Protein AF-A0A6L2Q8K3-F1 (afdb_monomer)

Nearest PDB structures (foldseek):
  8q87-assembly1_AZ  TM=9.892E-01  e=8.969E-22  Gallus gallus
  7oyc-assembly1_A2  TM=9.853E-01  e=8.526E-21  Xenopus laevis
  6zuo-assembly1_A  TM=9.747E-01  e=9.734E-21  Homo sapiens
  6zj3-assembly1_SB  TM=9.850E-01  e=1.851E-17  Euglena gracilis
  8c3a-assembly2_CN  TM=9.920E-01  e=3.361E-17  Candida albicans

Organism: Coptotermes formosanus (NCBI:txid36987)

Solvent-accessible 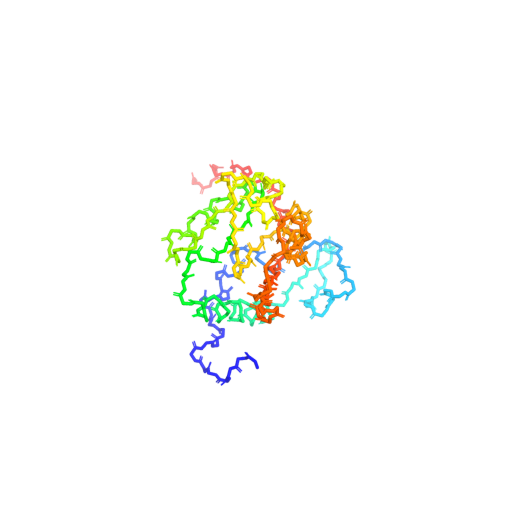surface area (backbone atoms only — not comparable to full-atom values): 11448 Å² total; per-residue (Å²): 133,70,91,77,52,72,89,77,52,90,49,70,74,56,51,52,51,41,56,76,66,48,68,40,52,36,41,72,71,79,54,82,87,50,51,84,50,51,67,50,71,46,95,90,50,34,32,30,42,38,65,69,61,52,51,54,48,52,53,54,51,52,52,59,58,68,72,45,92,58,38,63,34,29,34,34,38,22,56,49,78,84,43,26,62,55,36,52,52,50,16,72,75,61,51,30,40,57,44,66,36,84,80,65,87,48,31,68,73,35,81,86,45,94,68,46,49,79,63,55,32,45,39,43,52,40,70,83,82,43,36,64,64,54,56,50,62,70,46,72,80,80,82,74,78,86,80,94,71,98,80,78,85,93,78,86,82,77,60,53,67,51,79,47,83,61,55,58,77,77,71,69,80,87,67,88,82,86,76,90,88,89,129

pLDDT: mean 72.43, std 23.25, range [24.95, 94.62]

Foldseek 3Di:
DPPPDPVLDDDPVNVVVCVVVVVQWFDLDDDPVCVVQFDDADPVRITGGDPRVLSVLVVVVVVVCVVDPQQQLEEEEDQDPVCQVVQVVVCVVRVYHYDYHDDDACLDAPPVDPSNHPHLEYHYQDCVRPVRVVVSLPDDNPPPDDDDDPDDDPDDSPHPYSPNDHRPPPPDDPDDPPDDDDD

Mean predicted aligned error: 12.02 Å

Structure (mmCIF, N/CA/C/O backbone):
data_AF-A0A6L2Q8K3-F1
#
_entry.id   AF-A0A6L2Q8K3-F1
#
loop_
_atom_site.group_PDB
_atom_site.id
_atom_site.type_symbol
_atom_site.label_atom_id
_atom_site.label_alt_id
_atom_site.label_comp_id
_atom_site.label_asym_id
_atom_site.label_entity_id
_atom_site.label_seq_id
_atom_site.pdbx_PDB_ins_code
_atom_site.Cartn_x
_atom_site.Cartn_y
_atom_site.Cartn_z
_atom_site.occupancy
_atom_site.B_iso_or_equiv
_atom_site.auth_seq_id
_atom_site.auth_comp_id
_atom_site.auth_asym_id
_atom_site.auth_atom_id
_atom_site.pdbx_PDB_model_num
ATOM 1 N N . MET A 1 1 ? 12.930 -17.296 -0.807 1.00 51.06 1 MET A N 1
ATOM 2 C CA . MET A 1 1 ? 11.806 -16.596 -0.134 1.00 51.06 1 MET A CA 1
ATOM 3 C C . MET A 1 1 ? 10.499 -16.569 -0.942 1.00 51.06 1 MET A C 1
ATOM 5 O O . MET A 1 1 ? 9.465 -16.239 -0.377 1.00 51.06 1 MET A O 1
ATOM 9 N N . SER A 1 2 ? 10.426 -17.098 -2.163 1.00 49.03 2 SER A N 1
ATOM 10 C CA . SER A 1 2 ? 9.355 -18.053 -2.492 1.00 49.03 2 SER A CA 1
ATOM 11 C C . SER A 1 2 ? 9.861 -19.429 -2.046 1.00 49.03 2 SER A C 1
ATOM 13 O O . SER A 1 2 ? 11.066 -19.663 -2.116 1.00 49.03 2 SER A O 1
ATOM 15 N N . GLY A 1 3 ? 9.024 -20.323 -1.525 1.00 58.25 3 GLY A N 1
ATOM 16 C CA . GLY A 1 3 ? 9.455 -21.678 -1.146 1.00 58.25 3 GLY A CA 1
ATOM 17 C C . GLY A 1 3 ? 9.809 -22.566 -2.349 1.00 58.25 3 GLY A C 1
ATOM 18 O O . GLY A 1 3 ? 9.523 -23.750 -2.304 1.00 58.25 3 GLY A O 1
ATOM 19 N N . GLY A 1 4 ? 10.301 -21.992 -3.457 1.00 65.81 4 GLY A N 1
ATOM 20 C CA . GLY A 1 4 ? 10.548 -22.692 -4.721 1.00 65.81 4 GLY A CA 1
ATOM 21 C C . GLY A 1 4 ? 9.292 -23.251 -5.394 1.00 65.81 4 GLY A C 1
ATOM 22 O O . GLY A 1 4 ? 9.409 -24.001 -6.353 1.00 65.81 4 GLY A O 1
ATOM 23 N N . LEU A 1 5 ? 8.099 -22.913 -4.894 1.00 78.56 5 LEU A N 1
ATOM 24 C CA . LEU A 1 5 ? 6.840 -23.433 -5.415 1.00 78.56 5 LEU A CA 1
ATOM 25 C C . LEU A 1 5 ? 6.560 -22.839 -6.795 1.00 78.56 5 LEU A C 1
ATOM 27 O O . LEU A 1 5 ? 6.292 -21.642 -6.913 1.00 78.56 5 LEU A O 1
ATOM 31 N N . ASP A 1 6 ? 6.577 -23.704 -7.805 1.00 79.00 6 ASP A N 1
ATOM 32 C CA . ASP A 1 6 ? 6.361 -23.355 -9.211 1.00 79.00 6 ASP A CA 1
ATOM 33 C C . ASP A 1 6 ? 4.984 -22.714 -9.456 1.00 79.00 6 ASP A C 1
ATOM 35 O O . ASP A 1 6 ? 4.827 -21.816 -10.274 1.00 79.00 6 ASP A O 1
ATOM 39 N N . VAL A 1 7 ? 3.990 -23.071 -8.637 1.00 85.00 7 VAL A N 1
ATOM 40 C CA . VAL A 1 7 ? 2.624 -22.523 -8.704 1.00 85.00 7 VAL A CA 1
ATOM 41 C C . VAL A 1 7 ? 2.572 -21.011 -8.436 1.00 85.00 7 VAL A C 1
ATOM 43 O O . VAL A 1 7 ? 1.701 -20.328 -8.969 1.00 85.00 7 VAL A O 1
ATOM 46 N N . LEU A 1 8 ? 3.492 -20.485 -7.619 1.00 84.62 8 LEU A N 1
ATOM 47 C CA . LEU A 1 8 ? 3.575 -19.059 -7.268 1.00 84.62 8 LEU A CA 1
ATOM 48 C C . LEU A 1 8 ? 4.627 -18.313 -8.105 1.00 84.62 8 LEU A C 1
ATOM 50 O O . LEU A 1 8 ? 4.966 -17.164 -7.798 1.00 84.62 8 LEU A O 1
ATOM 54 N N . SER A 1 9 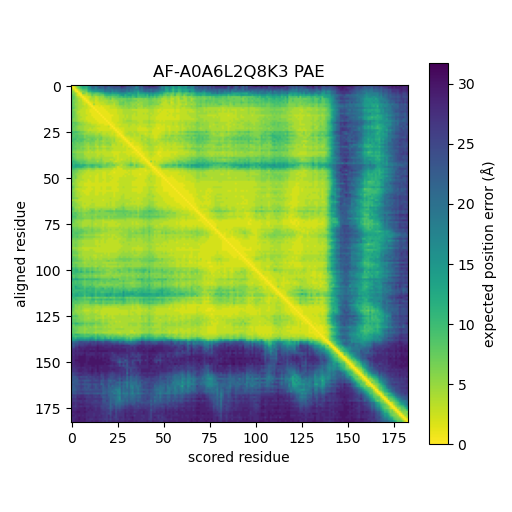? 5.189 -18.973 -9.120 1.00 87.00 9 SER A N 1
ATOM 55 C CA . SER A 1 9 ? 6.107 -18.337 -10.057 1.00 87.00 9 SER A CA 1
ATOM 56 C C . SER A 1 9 ? 5.382 -17.276 -10.890 1.00 87.00 9 SER A C 1
ATOM 58 O O . SER A 1 9 ? 4.156 -17.261 -11.009 1.00 87.00 9 SER A O 1
ATOM 60 N N . LEU A 1 10 ? 6.159 -16.329 -11.407 1.00 86.38 10 LEU A N 1
ATOM 61 C CA . LEU A 1 10 ? 5.644 -15.233 -12.213 1.00 86.38 10 LEU A CA 1
ATOM 62 C C . LEU A 1 10 ? 5.210 -15.770 -13.585 1.00 86.38 10 LEU A C 1
ATOM 64 O O . LEU A 1 10 ? 6.054 -16.260 -14.335 1.00 86.38 10 LEU A O 1
ATOM 68 N N . LYS A 1 11 ? 3.919 -15.656 -13.910 1.00 91.69 11 LYS A N 1
ATOM 69 C CA . LYS A 1 11 ? 3.363 -16.078 -15.203 1.00 91.69 11 LYS A CA 1
ATOM 70 C C . LYS A 1 11 ? 3.340 -14.931 -16.209 1.00 91.69 11 LYS A C 1
ATOM 72 O O . LYS A 1 11 ? 3.330 -13.759 -15.835 1.00 91.69 11 LYS A O 1
ATOM 77 N N . GLU A 1 12 ? 3.273 -15.272 -17.493 1.00 91.06 12 GLU A N 1
ATOM 78 C CA . GLU A 1 12 ? 3.206 -14.294 -18.589 1.00 91.06 12 GLU A CA 1
ATOM 79 C C . GLU A 1 12 ? 1.978 -13.373 -18.468 1.00 91.06 12 GLU A C 1
ATOM 81 O O . GLU A 1 12 ? 2.095 -12.157 -18.630 1.00 91.06 12 GLU A O 1
ATOM 86 N N . ASP A 1 13 ? 0.827 -13.915 -18.063 1.00 92.44 13 ASP A N 1
ATOM 87 C CA . ASP A 1 13 ? -0.402 -13.144 -17.823 1.00 92.44 13 ASP A CA 1
ATOM 88 C C . ASP A 1 13 ? -0.249 -12.085 -16.719 1.00 92.44 13 ASP A C 1
ATOM 90 O O . ASP A 1 13 ? -0.864 -11.020 -16.773 1.00 92.44 13 ASP A O 1
ATOM 94 N N . ASP A 1 14 ? 0.569 -12.352 -15.700 1.00 89.81 14 ASP A N 1
ATOM 95 C CA . ASP A 1 14 ? 0.803 -11.400 -14.612 1.00 89.81 14 ASP A CA 1
ATOM 96 C C . ASP A 1 14 ? 1.769 -10.299 -15.058 1.00 89.81 14 ASP A C 1
ATOM 98 O O . ASP A 1 14 ? 1.587 -9.124 -14.724 1.00 89.81 14 ASP A O 1
ATOM 102 N N . VAL A 1 15 ? 2.770 -10.659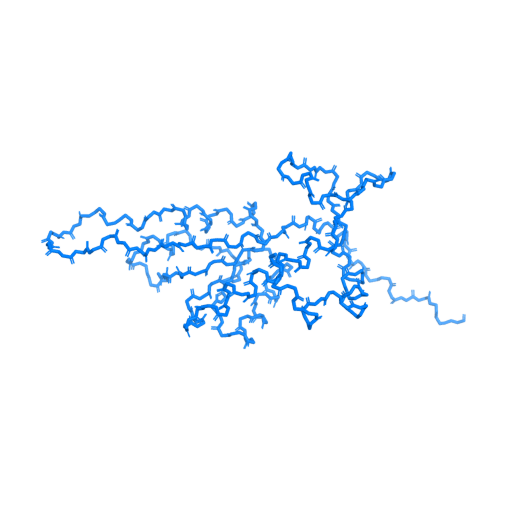 -15.869 1.00 90.69 15 VAL A N 1
ATOM 103 C CA . VAL A 1 15 ? 3.710 -9.704 -16.471 1.00 90.69 15 VAL A CA 1
ATOM 104 C C . VAL A 1 15 ? 2.978 -8.745 -17.399 1.00 90.69 15 VAL A C 1
ATOM 106 O O . VAL A 1 15 ? 3.169 -7.535 -17.287 1.00 90.69 15 VAL A O 1
ATOM 109 N N . THR A 1 16 ? 2.114 -9.255 -18.277 1.00 93.44 16 THR A N 1
ATOM 110 C CA . THR A 1 16 ? 1.337 -8.411 -19.196 1.00 93.44 16 THR A CA 1
ATOM 111 C C . THR A 1 16 ? 0.454 -7.433 -18.424 1.00 93.44 16 THR A C 1
ATOM 113 O O . THR A 1 16 ? 0.517 -6.231 -18.679 1.00 93.44 16 THR A O 1
ATOM 116 N N . LYS A 1 17 ? -0.266 -7.890 -17.392 1.00 90.88 17 LYS A N 1
ATOM 117 C CA . LYS A 1 17 ? -1.064 -7.009 -16.521 1.00 90.88 17 LYS A CA 1
ATOM 118 C C . LYS A 1 17 ? -0.215 -5.940 -15.834 1.00 90.88 17 LYS A C 1
ATOM 120 O O . LYS A 1 17 ? -0.581 -4.768 -15.862 1.00 90.88 17 LYS A O 1
ATOM 125 N N . MET A 1 18 ? 0.940 -6.295 -15.274 1.00 86.38 18 MET A N 1
ATOM 126 C CA . MET A 1 18 ? 1.836 -5.320 -14.636 1.00 86.38 18 MET A CA 1
ATOM 127 C C . MET A 1 18 ? 2.402 -4.291 -15.624 1.00 86.38 18 MET A C 1
ATOM 129 O O . MET A 1 18 ? 2.519 -3.110 -15.289 1.00 86.38 18 MET A O 1
ATOM 133 N N . LEU A 1 19 ? 2.717 -4.711 -16.851 1.00 89.50 19 LEU A N 1
ATOM 134 C CA . LEU A 1 19 ? 3.168 -3.806 -17.906 1.00 89.50 19 LEU A CA 1
ATOM 135 C C . LEU A 1 19 ? 2.049 -2.860 -18.355 1.00 89.50 19 LEU A C 1
ATOM 137 O O . LEU A 1 19 ? 2.295 -1.660 -18.437 1.00 89.50 19 LEU A O 1
ATOM 141 N N . THR A 1 20 ? 0.829 -3.369 -18.568 1.00 92.00 20 THR A N 1
ATOM 142 C CA . THR A 1 20 ? -0.337 -2.543 -18.948 1.00 92.00 20 THR A CA 1
ATOM 143 C C . THR A 1 20 ? -0.725 -1.537 -17.867 1.00 92.00 20 THR A C 1
ATOM 145 O O . THR A 1 20 ? -1.107 -0.416 -18.178 1.00 92.00 20 THR A O 1
ATOM 148 N N . ALA A 1 21 ? -0.564 -1.901 -16.594 1.00 86.12 21 ALA A N 1
ATOM 149 C CA . ALA A 1 21 ? -0.793 -1.013 -15.460 1.00 86.12 21 ALA A CA 1
ATOM 150 C C . ALA A 1 21 ? 0.377 -0.043 -15.194 1.00 86.12 21 ALA A C 1
ATOM 152 O O . ALA A 1 21 ? 0.359 0.667 -14.190 1.00 86.12 21 ALA A O 1
ATOM 153 N N . CYS A 1 22 ? 1.409 -0.025 -16.049 1.00 87.19 22 CYS A N 1
ATOM 154 C CA . CYS A 1 22 ? 2.579 0.851 -15.941 1.00 87.19 22 CYS A CA 1
ATOM 155 C C . CYS A 1 22 ? 3.309 0.790 -14.584 1.00 87.19 22 CYS A C 1
ATOM 157 O O . CYS A 1 22 ? 4.026 1.719 -14.218 1.00 87.19 22 CYS A O 1
ATOM 159 N N . THR A 1 23 ? 3.204 -0.321 -13.844 1.00 81.38 23 THR A N 1
ATOM 160 C CA . THR A 1 23 ? 3.757 -0.430 -12.478 1.00 81.38 23 THR A CA 1
ATOM 161 C C . THR A 1 23 ? 5.283 -0.456 -12.439 1.00 81.38 23 THR A C 1
ATOM 163 O O . THR A 1 23 ? 5.880 -0.243 -11.389 1.00 81.38 23 THR A O 1
ATOM 166 N N . HIS A 1 24 ? 5.930 -0.712 -13.574 1.00 83.06 24 HIS A N 1
ATOM 167 C CA . HIS A 1 24 ? 7.383 -0.751 -13.715 1.00 83.06 24 HIS A CA 1
ATOM 168 C C . HIS A 1 24 ? 8.023 0.640 -13.836 1.00 83.06 24 HIS A C 1
ATOM 170 O O . HIS A 1 24 ? 9.248 0.745 -13.749 1.00 83.06 24 HIS A O 1
ATOM 176 N N . ILE A 1 25 ? 7.226 1.687 -14.067 1.00 86.31 25 ILE A N 1
ATOM 177 C CA . ILE A 1 25 ? 7.706 3.061 -14.221 1.00 86.31 25 ILE A CA 1
ATOM 178 C C . ILE A 1 25 ? 7.812 3.701 -12.832 1.00 86.31 25 ILE A C 1
ATOM 180 O O . ILE A 1 25 ? 6.849 3.718 -12.068 1.00 86.31 25 ILE A O 1
ATOM 184 N N . GLY A 1 26 ? 9.001 4.199 -12.501 1.00 82.19 26 GLY A N 1
ATOM 185 C CA . GLY A 1 26 ? 9.288 4.943 -11.279 1.00 82.19 26 GLY A CA 1
ATOM 186 C C . GLY A 1 26 ? 9.476 6.443 -11.520 1.00 82.19 26 GLY A C 1
ATOM 187 O O . GLY A 1 26 ? 9.412 6.936 -12.650 1.00 82.19 26 GLY A O 1
ATOM 188 N N . SER A 1 27 ? 9.734 7.162 -10.427 1.00 82.12 27 SER A N 1
ATOM 189 C CA . SER A 1 27 ? 10.101 8.582 -10.422 1.00 82.12 27 SER A CA 1
ATOM 190 C C . SER A 1 27 ? 11.516 8.829 -10.951 1.00 82.12 27 SER A C 1
ATOM 192 O O . SER A 1 27 ? 12.283 7.892 -11.169 1.00 82.12 27 SER A O 1
ATOM 194 N N . ASP A 1 28 ? 11.871 10.104 -11.110 1.00 83.06 28 ASP A N 1
ATOM 195 C CA . ASP A 1 28 ? 13.213 10.546 -11.528 1.00 83.06 28 ASP A CA 1
ATOM 196 C C . ASP A 1 28 ? 14.235 10.516 -10.392 1.00 83.06 28 ASP A C 1
ATOM 198 O O . ASP A 1 28 ? 15.439 10.494 -10.635 1.00 83.06 28 ASP A O 1
ATOM 202 N N . ASN A 1 29 ? 13.746 10.517 -9.150 1.00 81.88 29 ASN A N 1
ATOM 203 C CA . ASN A 1 29 ? 14.547 10.450 -7.938 1.00 81.88 29 ASN A CA 1
ATOM 204 C C . ASN A 1 29 ? 14.409 9.066 -7.305 1.00 81.88 29 ASN A C 1
ATOM 206 O O . ASN A 1 29 ? 13.313 8.495 -7.281 1.00 81.88 29 ASN A O 1
ATOM 210 N N . VAL A 1 30 ? 15.518 8.557 -6.772 1.00 78.00 30 VAL A N 1
ATOM 211 C CA . VAL A 1 30 ? 15.584 7.292 -6.042 1.00 78.00 30 VAL A CA 1
ATOM 212 C C . VAL A 1 30 ? 16.335 7.494 -4.729 1.00 78.00 30 VAL A C 1
ATOM 214 O O . VAL A 1 30 ? 17.377 8.145 -4.698 1.00 78.00 30 VAL A O 1
ATOM 217 N N . ASP A 1 31 ? 15.804 6.924 -3.650 1.00 79.88 31 ASP A N 1
ATOM 218 C CA . ASP A 1 31 ? 16.512 6.845 -2.374 1.00 79.88 31 ASP A CA 1
ATOM 219 C C . ASP A 1 31 ? 17.574 5.746 -2.422 1.00 79.88 31 ASP A C 1
ATOM 221 O O . ASP A 1 31 ? 17.335 4.666 -2.964 1.00 79.88 31 ASP A O 1
ATOM 225 N N . TYR A 1 32 ? 18.701 5.956 -1.742 1.00 79.88 32 TYR A N 1
ATOM 226 C CA . TYR A 1 32 ? 19.796 4.979 -1.674 1.00 79.88 32 TYR A CA 1
ATOM 227 C C . TYR A 1 32 ? 19.329 3.573 -1.239 1.00 79.88 32 TYR A C 1
ATOM 229 O O . TYR A 1 32 ? 19.736 2.552 -1.786 1.00 79.88 32 TYR A O 1
ATOM 237 N N . GLN A 1 33 ? 18.385 3.494 -0.293 1.00 78.88 33 GLN A N 1
ATOM 238 C CA . GLN A 1 33 ? 17.825 2.217 0.176 1.00 78.88 33 GLN A CA 1
ATOM 239 C C . GLN A 1 33 ? 16.974 1.491 -0.885 1.00 78.88 33 GLN A C 1
ATOM 241 O O . GLN A 1 33 ? 16.807 0.264 -0.826 1.00 78.88 33 GLN A O 1
ATOM 246 N N . MET A 1 34 ? 16.428 2.244 -1.843 1.00 78.44 34 MET A N 1
ATOM 247 C CA . MET A 1 34 ? 15.578 1.750 -2.924 1.00 78.44 34 MET A CA 1
ATOM 248 C C . MET A 1 34 ? 16.358 1.375 -4.188 1.00 78.44 34 MET A C 1
ATOM 250 O O . MET A 1 34 ? 15.800 0.686 -5.042 1.00 78.44 34 MET A O 1
ATOM 254 N N . GLU A 1 35 ? 17.644 1.725 -4.292 1.00 78.38 35 GLU A N 1
ATOM 255 C CA . GLU A 1 35 ? 18.490 1.423 -5.459 1.00 78.38 35 GLU A CA 1
ATOM 256 C C . GLU A 1 35 ? 18.490 -0.063 -5.826 1.00 78.38 35 GLU A C 1
ATOM 258 O O . GLU A 1 35 ? 18.433 -0.423 -6.998 1.00 78.38 35 GLU A O 1
ATOM 263 N N . GLN A 1 36 ? 18.450 -0.946 -4.826 1.00 83.31 36 GLN A N 1
ATOM 264 C CA . GLN A 1 36 ? 18.410 -2.390 -5.049 1.00 83.31 36 GLN A CA 1
ATOM 265 C C . GLN A 1 36 ? 17.181 -2.854 -5.858 1.00 83.31 36 GLN A C 1
ATOM 267 O O . GLN A 1 36 ? 17.210 -3.928 -6.454 1.00 83.31 36 GLN A O 1
ATOM 272 N N . TYR A 1 37 ? 16.082 -2.096 -5.865 1.00 82.38 37 TYR A N 1
ATOM 273 C CA . TYR A 1 37 ? 14.855 -2.447 -6.589 1.00 82.38 37 TYR A CA 1
ATOM 274 C C . TYR A 1 37 ? 14.826 -1.903 -8.021 1.00 82.38 37 TYR A C 1
ATOM 276 O O . TYR A 1 37 ? 13.991 -2.336 -8.822 1.00 82.38 37 TYR A O 1
ATOM 284 N N . VAL A 1 38 ? 15.750 -1.004 -8.358 1.00 85.69 38 VAL A N 1
ATOM 285 C CA . VAL A 1 38 ? 15.894 -0.431 -9.694 1.00 85.69 38 VAL A CA 1
ATOM 286 C C . VAL A 1 38 ? 16.586 -1.433 -10.618 1.00 85.69 38 VAL A C 1
ATOM 288 O O . VAL A 1 38 ? 17.545 -2.102 -10.245 1.00 85.69 38 VAL A O 1
ATOM 291 N N . TYR A 1 39 ? 16.080 -1.547 -11.843 1.00 86.81 39 TYR A N 1
ATOM 292 C CA . TYR A 1 39 ? 16.687 -2.349 -12.902 1.00 86.81 39 TYR A CA 1
ATOM 293 C C . TYR A 1 39 ? 17.574 -1.500 -13.816 1.00 86.81 39 TYR A C 1
ATOM 295 O O . TYR A 1 39 ? 18.739 -1.821 -14.036 1.00 86.81 39 TYR A O 1
ATOM 303 N N . LYS A 1 40 ? 17.019 -0.416 -14.368 1.00 90.44 40 LYS A N 1
ATOM 304 C CA . LYS A 1 40 ? 17.703 0.455 -15.331 1.00 90.44 40 LYS A CA 1
ATOM 305 C C . LYS A 1 40 ? 17.118 1.864 -15.272 1.00 90.44 40 LYS A C 1
ATOM 307 O O . LYS A 1 40 ? 15.957 2.034 -14.917 1.00 90.44 40 LYS A O 1
ATOM 312 N N . ARG A 1 41 ? 17.900 2.866 -15.669 1.00 89.38 41 ARG A N 1
ATOM 313 C CA . ARG A 1 41 ? 17.424 4.233 -15.909 1.00 89.38 41 ARG A CA 1
ATOM 314 C C . ARG A 1 41 ? 17.150 4.457 -17.401 1.00 89.38 41 ARG A C 1
ATOM 316 O O . ARG A 1 41 ? 17.974 4.068 -18.234 1.00 89.38 41 ARG A O 1
ATOM 323 N N . ARG A 1 42 ? 15.997 5.040 -17.742 1.00 88.69 42 ARG A N 1
ATOM 324 C CA . ARG A 1 42 ? 15.680 5.463 -19.118 1.00 88.69 42 ARG A CA 1
ATOM 325 C C . ARG A 1 42 ? 16.456 6.734 -19.487 1.00 88.69 42 ARG A C 1
ATOM 327 O O . ARG A 1 42 ? 16.805 7.495 -18.586 1.00 88.69 42 ARG A O 1
ATOM 334 N N . PRO A 1 43 ? 16.707 6.986 -20.786 1.00 87.75 43 PRO A N 1
ATOM 335 C CA . PRO A 1 43 ? 17.285 8.258 -21.228 1.00 87.75 43 PRO A CA 1
ATOM 336 C C . PRO A 1 43 ? 16.400 9.460 -20.862 1.00 87.75 43 PRO A C 1
ATOM 338 O O . PRO A 1 43 ? 16.924 10.548 -20.664 1.00 87.75 43 PRO A O 1
ATOM 341 N N . ASP A 1 44 ? 15.093 9.238 -20.692 1.00 83.94 44 ASP A N 1
ATOM 342 C CA . ASP A 1 44 ? 14.101 10.254 -20.313 1.00 83.94 44 ASP A CA 1
ATOM 343 C C . ASP A 1 44 ? 14.250 10.742 -18.859 1.00 83.94 44 ASP A C 1
ATOM 345 O O . ASP A 1 44 ? 13.703 11.774 -18.492 1.00 83.94 44 ASP A O 1
ATOM 349 N N . GLY A 1 45 ? 15.012 10.020 -18.028 1.00 83.62 45 GLY A N 1
ATOM 350 C CA . GLY A 1 45 ? 15.260 10.364 -16.625 1.00 83.62 45 GLY A CA 1
ATOM 351 C C . GLY A 1 45 ? 14.634 9.392 -15.625 1.00 83.62 45 GLY A C 1
ATOM 352 O O . GLY A 1 45 ? 15.262 9.141 -14.593 1.00 83.62 45 GLY A O 1
ATOM 353 N N . ASN A 1 46 ? 13.500 8.772 -15.968 1.00 86.38 46 ASN A N 1
ATOM 354 C CA . ASN A 1 46 ? 12.758 7.862 -15.091 1.00 86.38 46 ASN A CA 1
ATOM 355 C C . ASN A 1 46 ? 13.506 6.553 -14.794 1.00 86.38 46 ASN A C 1
ATOM 357 O O . ASN A 1 46 ? 14.136 5.934 -15.667 1.00 86.38 46 ASN A O 1
ATOM 361 N N . TYR A 1 47 ? 13.348 6.067 -13.563 1.00 86.06 47 TYR A N 1
ATOM 362 C CA . TYR A 1 47 ? 13.822 4.747 -13.158 1.00 86.06 47 TYR A CA 1
ATOM 363 C C . TYR A 1 47 ? 12.832 3.638 -13.540 1.00 86.06 47 TYR A C 1
ATOM 365 O O . TYR A 1 47 ? 11.622 3.780 -13.398 1.00 86.06 47 TYR A O 1
ATOM 373 N N . ILE A 1 48 ? 13.357 2.505 -14.010 1.00 89.00 48 ILE A N 1
ATOM 374 C CA . ILE A 1 48 ? 12.602 1.271 -14.253 1.00 89.00 48 ILE A CA 1
ATOM 375 C C . ILE A 1 48 ? 12.810 0.336 -13.070 1.00 89.00 48 ILE A C 1
ATOM 377 O O . ILE A 1 48 ? 13.947 0.045 -12.694 1.00 89.00 48 ILE A O 1
ATOM 381 N N . ILE A 1 49 ? 11.717 -0.188 -12.528 1.00 87.44 49 ILE A N 1
ATOM 382 C CA . ILE A 1 49 ? 11.716 -1.084 -11.372 1.00 87.44 49 ILE A CA 1
ATOM 383 C C . ILE A 1 49 ? 11.700 -2.541 -11.825 1.00 87.44 49 ILE A C 1
ATOM 385 O O . ILE A 1 49 ? 11.083 -2.905 -12.827 1.00 87.44 49 ILE A O 1
ATOM 389 N N . ASN A 1 50 ? 12.395 -3.397 -11.078 1.00 88.12 50 ASN A N 1
ATOM 390 C CA . ASN A 1 50 ? 12.457 -4.820 -11.376 1.00 88.12 50 ASN A CA 1
ATOM 391 C C . ASN A 1 50 ? 11.146 -5.537 -11.001 1.00 88.12 50 ASN A C 1
ATOM 393 O O . ASN A 1 50 ? 10.860 -5.751 -9.820 1.00 88.12 50 ASN A O 1
ATOM 397 N N . LEU A 1 51 ? 10.410 -5.997 -12.019 1.00 86.38 51 LEU A N 1
ATOM 398 C CA . LEU A 1 51 ? 9.137 -6.715 -11.871 1.00 86.38 51 LEU A CA 1
ATOM 399 C C . LEU A 1 51 ? 9.241 -8.020 -11.071 1.00 86.38 51 LEU A C 1
ATOM 401 O O . LEU A 1 51 ? 8.304 -8.424 -10.385 1.00 86.38 51 LEU A O 1
ATOM 405 N N . ARG A 1 52 ? 10.393 -8.694 -11.114 1.00 87.62 52 ARG A N 1
ATOM 406 C CA . ARG A 1 52 ? 10.587 -9.915 -10.328 1.00 87.62 52 ARG A CA 1
ATOM 407 C C . ARG A 1 52 ? 10.599 -9.603 -8.835 1.00 87.62 52 ARG A C 1
ATOM 409 O O . ARG A 1 52 ? 9.990 -10.319 -8.045 1.00 87.62 52 ARG A O 1
ATOM 416 N N . ARG A 1 53 ? 11.261 -8.508 -8.448 1.00 84.38 53 ARG A N 1
ATOM 417 C CA . ARG A 1 53 ? 11.340 -8.085 -7.044 1.00 84.38 53 ARG A CA 1
ATOM 418 C C . ARG A 1 53 ? 9.992 -7.585 -6.530 1.00 84.38 53 ARG A C 1
ATOM 420 O O . ARG A 1 53 ? 9.658 -7.860 -5.381 1.00 84.38 53 ARG A O 1
ATOM 427 N N . THR A 1 54 ? 9.211 -6.887 -7.356 1.00 82.19 54 THR A N 1
ATOM 428 C CA . THR A 1 54 ? 7.862 -6.447 -6.967 1.00 82.19 54 THR A CA 1
ATOM 429 C C . THR A 1 54 ? 6.940 -7.639 -6.739 1.00 82.19 54 THR A C 1
ATOM 431 O O . THR A 1 54 ? 6.273 -7.692 -5.709 1.00 82.19 54 THR A O 1
ATOM 434 N N . TRP A 1 55 ? 6.970 -8.641 -7.623 1.00 86.31 55 TRP A N 1
ATOM 435 C CA . TRP A 1 55 ? 6.183 -9.866 -7.465 1.00 86.31 55 TRP A CA 1
ATOM 436 C C . TRP A 1 55 ? 6.501 -10.607 -6.161 1.00 86.31 55 TRP A C 1
ATOM 438 O O . TRP A 1 55 ? 5.605 -10.962 -5.396 1.00 86.31 55 TRP A O 1
ATOM 448 N N . GLU A 1 56 ? 7.788 -10.771 -5.847 1.00 85.06 56 GLU A N 1
ATOM 449 C CA . GLU A 1 56 ? 8.223 -11.415 -4.604 1.00 85.06 56 GLU A CA 1
ATOM 450 C C . GLU A 1 56 ? 7.736 -10.665 -3.350 1.00 85.06 56 GLU A C 1
ATOM 452 O O . GLU A 1 56 ? 7.385 -11.295 -2.349 1.00 85.06 56 GLU A O 1
ATOM 457 N N . LYS A 1 57 ? 7.662 -9.328 -3.396 1.00 84.75 57 LYS A N 1
ATOM 458 C CA . LYS A 1 57 ? 7.131 -8.509 -2.295 1.00 84.75 57 LYS A CA 1
ATOM 459 C C . LYS A 1 57 ? 5.617 -8.616 -2.161 1.00 84.75 57 LYS A C 1
ATOM 461 O O . LYS A 1 57 ? 5.133 -8.713 -1.035 1.00 84.75 57 LYS A O 1
ATOM 466 N N . VAL A 1 58 ? 4.889 -8.658 -3.274 1.00 84.94 58 VAL A N 1
ATOM 467 C CA . VAL A 1 58 ? 3.436 -8.887 -3.268 1.00 84.94 58 VAL A CA 1
ATOM 468 C C . VAL A 1 58 ? 3.120 -10.250 -2.647 1.00 84.94 58 VAL A C 1
ATOM 470 O O . VAL A 1 58 ? 2.266 -10.340 -1.770 1.00 84.94 58 VAL A O 1
ATOM 473 N N . LEU A 1 59 ? 3.868 -11.297 -3.007 1.00 86.44 59 LEU A N 1
ATOM 474 C CA . LEU A 1 59 ? 3.711 -12.624 -2.404 1.00 86.44 59 LEU A CA 1
ATOM 475 C C . LEU A 1 59 ? 4.019 -12.637 -0.902 1.00 86.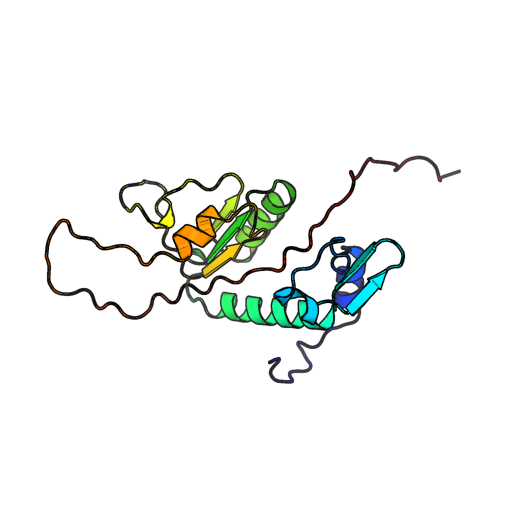44 59 LEU A C 1
ATOM 477 O O . LEU A 1 59 ? 3.307 -13.282 -0.132 1.00 86.44 59 LEU A O 1
ATOM 481 N N . LEU A 1 60 ? 5.072 -11.936 -0.471 1.00 83.25 60 LEU A N 1
ATOM 482 C CA . LEU A 1 60 ? 5.402 -11.800 0.950 1.00 83.25 60 LEU A CA 1
ATOM 483 C C . LEU A 1 60 ? 4.252 -11.135 1.720 1.00 83.25 60 LEU A C 1
ATOM 485 O O . LEU A 1 60 ? 3.859 -11.614 2.781 1.00 83.25 60 LEU A O 1
ATOM 489 N N . ALA A 1 61 ? 3.698 -10.058 1.166 1.00 83.44 61 ALA A N 1
ATOM 490 C CA . ALA A 1 61 ? 2.592 -9.331 1.765 1.00 83.44 61 ALA A CA 1
ATOM 491 C C . ALA A 1 61 ? 1.312 -10.176 1.829 1.00 83.44 61 ALA A C 1
ATOM 493 O O . ALA A 1 61 ? 0.660 -10.216 2.868 1.00 83.44 61 ALA A O 1
ATOM 494 N N . ALA A 1 62 ? 0.989 -10.912 0.762 1.00 87.62 62 ALA A N 1
ATOM 495 C CA . ALA A 1 62 ? -0.156 -11.818 0.738 1.00 87.62 62 ALA A CA 1
ATOM 496 C C . ALA A 1 62 ? -0.059 -12.887 1.839 1.00 87.62 62 ALA A C 1
ATOM 498 O O . ALA A 1 62 ? -1.039 -13.150 2.529 1.00 87.62 62 ALA A O 1
ATOM 499 N N . ARG A 1 63 ? 1.135 -13.451 2.071 1.00 86.00 63 ARG A N 1
ATOM 500 C CA . ARG A 1 63 ? 1.357 -14.399 3.176 1.00 86.00 63 ARG A CA 1
ATOM 501 C C . ARG A 1 63 ? 1.127 -13.768 4.546 1.00 86.00 63 ARG A C 1
ATOM 503 O O . ARG A 1 63 ? 0.556 -14.423 5.407 1.00 86.00 63 ARG A O 1
ATOM 510 N N . ALA A 1 64 ? 1.551 -12.520 4.743 1.00 85.56 64 ALA A N 1
ATOM 511 C CA . ALA A 1 64 ? 1.327 -11.810 6.002 1.00 85.56 64 ALA A CA 1
ATOM 512 C C . ALA A 1 64 ? -0.167 -11.551 6.258 1.00 85.56 64 ALA A C 1
ATOM 514 O O . ALA A 1 64 ? -0.618 -11.692 7.387 1.00 85.56 64 ALA A O 1
ATOM 515 N N . VAL A 1 65 ? -0.937 -11.235 5.211 1.00 85.38 65 VAL A N 1
ATOM 516 C CA . VAL A 1 65 ? -2.394 -11.053 5.316 1.00 85.38 65 VAL A CA 1
ATOM 517 C C . VAL A 1 65 ? -3.094 -12.373 5.645 1.00 85.38 65 VAL A C 1
ATOM 519 O O . VAL A 1 65 ? -3.946 -12.404 6.522 1.00 85.38 65 VAL A O 1
ATOM 522 N N . VAL A 1 66 ? -2.708 -13.472 4.989 1.00 88.88 66 VAL A N 1
ATOM 523 C CA . VAL A 1 66 ? -3.295 -14.806 5.229 1.00 88.88 66 VAL A CA 1
ATOM 524 C C . VAL A 1 66 ? -2.962 -15.353 6.620 1.00 88.88 66 VAL A C 1
ATOM 526 O O . VAL A 1 66 ? -3.724 -16.146 7.159 1.00 88.88 66 VAL A O 1
ATOM 529 N N . ALA A 1 67 ? -1.846 -14.936 7.219 1.00 88.62 67 ALA A N 1
ATOM 530 C CA . ALA A 1 67 ? -1.458 -15.370 8.560 1.00 88.62 67 ALA A CA 1
ATOM 531 C C . ALA A 1 67 ? -2.369 -14.824 9.678 1.00 88.62 67 ALA A C 1
ATOM 533 O O . ALA A 1 67 ? -2.221 -15.230 10.828 1.00 88.62 67 ALA A O 1
ATOM 534 N N . ILE A 1 68 ? -3.279 -13.897 9.370 1.00 85.62 68 ILE A N 1
ATOM 535 C CA . ILE A 1 68 ? -4.163 -13.267 10.349 1.00 85.62 68 ILE A CA 1
ATOM 536 C C . ILE A 1 68 ? -5.502 -13.995 10.360 1.00 85.62 68 ILE A C 1
ATOM 538 O O . ILE A 1 68 ? -6.178 -14.092 9.341 1.00 85.62 68 ILE A O 1
ATOM 542 N N . GLU A 1 69 ? -5.894 -14.470 11.539 1.00 87.94 69 GLU A N 1
ATOM 543 C CA . GLU A 1 69 ? -7.145 -15.208 11.742 1.00 87.94 69 GLU A CA 1
ATOM 544 C C . GLU A 1 69 ? -8.385 -14.325 11.539 1.00 87.94 69 GLU A C 1
ATOM 546 O O . GLU A 1 69 ? -9.367 -14.755 10.936 1.00 87.94 69 GLU A O 1
ATOM 551 N N . HIS A 1 70 ? -8.328 -13.076 12.013 1.00 88.50 70 HIS A N 1
ATOM 552 C CA . HIS A 1 70 ? -9.436 -12.125 11.974 1.00 88.50 70 HIS A CA 1
ATOM 553 C C . HIS A 1 70 ? -9.150 -11.021 10.943 1.00 88.50 70 HIS A C 1
ATOM 555 O O . HIS A 1 70 ? -8.426 -10.067 11.245 1.00 88.50 70 HIS A O 1
ATOM 561 N N . PRO A 1 71 ? -9.718 -11.087 9.723 1.00 86.50 71 PRO A N 1
ATOM 562 C CA . PRO A 1 71 ? -9.400 -10.124 8.668 1.00 86.50 71 PRO A CA 1
ATOM 563 C C . PRO A 1 71 ? -9.842 -8.694 9.008 1.00 86.50 71 PRO A C 1
ATOM 565 O O . PRO A 1 71 ? -9.259 -7.745 8.495 1.00 86.50 71 PRO A O 1
ATOM 568 N N . SER A 1 72 ? -10.799 -8.512 9.924 1.00 86.81 72 SER A N 1
ATOM 569 C CA . SER A 1 72 ? -11.226 -7.195 10.413 1.00 86.81 72 SER A CA 1
ATOM 570 C C . SER A 1 72 ? -10.113 -6.403 11.111 1.00 86.81 72 SER A C 1
ATOM 572 O O . SER A 1 72 ? -10.174 -5.174 11.154 1.00 86.81 72 SER A O 1
ATOM 574 N N . GLU A 1 73 ? -9.092 -7.091 11.629 1.00 85.00 73 GLU A N 1
ATOM 575 C CA . GLU A 1 73 ? -7.923 -6.505 12.302 1.00 85.00 73 GLU A CA 1
ATOM 576 C C . GLU A 1 73 ? -6.826 -6.069 11.310 1.00 85.00 73 GLU A C 1
ATOM 578 O O . GLU A 1 73 ? -5.784 -5.534 11.710 1.00 85.00 73 GLU A O 1
ATOM 583 N N . VAL A 1 74 ? -7.054 -6.288 10.009 1.00 87.69 74 VAL A N 1
ATOM 584 C CA . VAL A 1 74 ? -6.228 -5.775 8.916 1.00 87.69 74 VAL A CA 1
ATOM 585 C C . VAL A 1 74 ? -6.785 -4.439 8.464 1.00 87.69 74 VAL A C 1
ATOM 587 O O . VAL A 1 74 ? -7.895 -4.364 7.939 1.00 87.69 74 VAL A O 1
ATOM 590 N N . PHE A 1 75 ? -5.979 -3.393 8.603 1.00 89.75 75 PHE A N 1
ATOM 591 C CA . PHE A 1 75 ? -6.355 -2.051 8.188 1.00 89.75 75 PHE A CA 1
ATOM 592 C C . PHE A 1 75 ? -5.639 -1.674 6.903 1.00 89.75 75 PHE A C 1
ATOM 594 O O . PHE A 1 75 ? -4.419 -1.807 6.790 1.00 89.75 75 PHE A O 1
ATOM 601 N N . VAL A 1 76 ? -6.405 -1.164 5.941 1.00 90.31 76 VAL A N 1
ATOM 602 C CA . VAL A 1 76 ? -5.872 -0.666 4.671 1.00 90.31 76 VAL A CA 1
ATOM 603 C C . VAL A 1 76 ? -6.169 0.816 4.553 1.00 90.31 76 VAL A C 1
ATOM 605 O O . VAL A 1 76 ? -7.324 1.230 4.644 1.00 90.31 76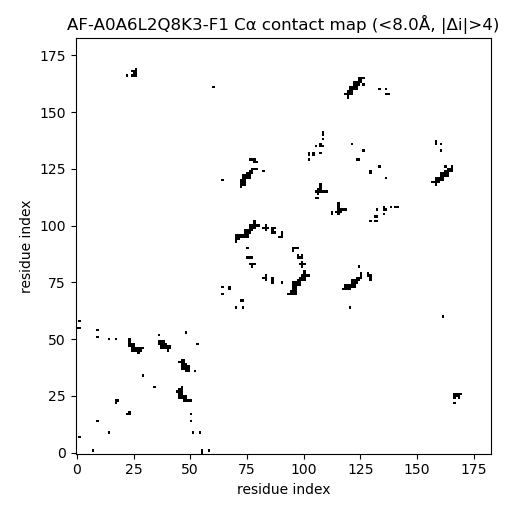 VAL A O 1
ATOM 608 N N . ILE A 1 77 ? -5.123 1.614 4.361 1.00 89.19 77 ILE A N 1
ATOM 609 C CA . ILE A 1 77 ? -5.192 3.071 4.424 1.00 89.19 77 ILE A CA 1
ATOM 610 C C . ILE A 1 77 ? -4.712 3.677 3.118 1.00 89.19 77 ILE A C 1
ATOM 612 O O . ILE A 1 77 ? -3.666 3.299 2.587 1.00 89.19 77 ILE A O 1
ATOM 616 N N . SER A 1 78 ? -5.479 4.651 2.636 1.00 87.19 78 SER A N 1
ATOM 617 C CA . SER A 1 78 ? -5.024 5.569 1.602 1.00 87.19 78 SER A CA 1
ATOM 618 C C . SER A 1 78 ? -5.662 6.938 1.793 1.00 87.19 78 SER A C 1
ATOM 620 O O . SER A 1 78 ? -6.888 7.082 1.722 1.00 87.19 78 SER A O 1
ATOM 622 N N . SER A 1 79 ? -4.833 7.962 1.994 1.00 87.25 79 SER A N 1
ATOM 623 C CA . SER A 1 79 ? -5.289 9.355 1.944 1.00 87.25 79 SER A CA 1
ATOM 624 C C . SER A 1 79 ? -5.496 9.856 0.519 1.00 87.25 79 SER A C 1
ATOM 626 O O . SER A 1 79 ? -6.348 10.718 0.288 1.00 87.25 79 SER A O 1
ATOM 628 N N . ARG A 1 80 ? -4.766 9.306 -0.457 1.00 84.38 80 ARG A N 1
ATOM 629 C CA . ARG A 1 80 ? -4.798 9.782 -1.840 1.00 84.38 80 ARG A CA 1
ATOM 630 C C . ARG A 1 80 ? -6.043 9.318 -2.589 1.00 84.38 80 ARG A C 1
ATOM 632 O O . ARG A 1 80 ? -6.423 8.150 -2.553 1.00 84.38 80 ARG A O 1
ATOM 639 N N . ASN A 1 81 ? -6.635 10.234 -3.353 1.00 86.81 81 ASN A N 1
ATOM 640 C CA . ASN A 1 81 ? -7.895 10.000 -4.067 1.00 86.81 81 ASN A CA 1
ATOM 641 C C . ASN A 1 81 ? -7.821 8.830 -5.063 1.00 86.81 81 ASN A C 1
ATOM 643 O O . ASN A 1 81 ? -8.801 8.104 -5.215 1.00 86.81 81 ASN A O 1
ATOM 647 N N . TYR A 1 82 ? -6.663 8.587 -5.691 1.00 85.25 82 TYR A N 1
ATOM 648 C CA . TYR A 1 82 ? -6.494 7.443 -6.594 1.00 85.25 82 TYR A CA 1
ATOM 649 C C . TYR A 1 82 ? -6.595 6.092 -5.869 1.00 85.25 82 TYR A C 1
ATOM 651 O O . TYR A 1 82 ? -7.058 5.108 -6.442 1.00 85.25 82 TYR A O 1
ATOM 659 N N . GLY A 1 83 ? -6.161 6.035 -4.605 1.00 83.81 83 GLY A N 1
ATOM 660 C CA . GLY A 1 83 ? -6.057 4.800 -3.833 1.00 83.81 83 GLY A CA 1
ATOM 661 C C . GLY A 1 83 ? -7.340 4.470 -3.082 1.00 83.81 83 GLY A C 1
ATOM 662 O O . GLY A 1 83 ? -7.632 3.298 -2.861 1.00 83.81 83 GLY A O 1
ATOM 663 N N . GLN A 1 84 ? -8.162 5.473 -2.761 1.00 88.19 84 GLN A N 1
ATOM 664 C CA . GLN A 1 84 ? -9.399 5.305 -1.987 1.00 88.19 84 GLN A CA 1
ATOM 665 C C . GLN A 1 84 ? -10.332 4.238 -2.577 1.00 88.19 84 GLN A C 1
ATOM 667 O O . GLN A 1 84 ? -10.799 3.351 -1.860 1.00 88.19 84 GLN A O 1
ATOM 672 N N . ARG A 1 85 ? -10.569 4.264 -3.897 1.00 90.56 85 ARG A N 1
ATOM 673 C CA . ARG A 1 85 ? -11.433 3.268 -4.557 1.00 90.56 85 ARG A CA 1
ATOM 674 C C . ARG A 1 85 ? -10.843 1.858 -4.488 1.00 90.56 85 ARG A C 1
ATOM 676 O O . ARG A 1 85 ? -11.587 0.904 -4.264 1.00 90.56 85 ARG A O 1
ATOM 683 N N . ALA A 1 86 ? -9.530 1.728 -4.678 1.00 89.50 86 ALA A N 1
ATOM 684 C CA . ALA A 1 86 ? -8.840 0.443 -4.615 1.00 89.50 86 ALA A CA 1
ATOM 685 C C . ALA A 1 86 ? -8.911 -0.153 -3.203 1.00 89.50 86 ALA A C 1
ATOM 687 O O . ALA A 1 86 ? -9.243 -1.325 -3.054 1.00 89.50 86 ALA A O 1
ATOM 688 N N . VAL A 1 87 ? -8.704 0.672 -2.173 1.00 89.62 87 VAL A N 1
ATOM 689 C CA . VAL A 1 87 ? -8.791 0.275 -0.761 1.00 89.62 87 VAL A CA 1
ATOM 690 C C . VAL A 1 87 ? -10.192 -0.213 -0.394 1.00 89.62 87 VAL A C 1
ATOM 692 O O . VAL A 1 87 ? -10.330 -1.276 0.208 1.00 89.62 87 VAL A O 1
ATOM 695 N N . LEU A 1 88 ? -11.241 0.504 -0.807 1.00 93.00 88 LEU A N 1
ATOM 696 C CA . LEU A 1 88 ? -12.626 0.092 -0.551 1.00 93.00 88 LEU A CA 1
ATOM 697 C C . LEU A 1 88 ? -12.964 -1.251 -1.214 1.00 93.00 88 LEU A C 1
ATOM 699 O O . LEU A 1 88 ? -13.613 -2.101 -0.606 1.00 93.00 88 LEU A O 1
ATOM 703 N N . LYS A 1 89 ? -12.512 -1.465 -2.456 1.00 94.62 89 LYS A N 1
ATOM 704 C CA . LYS A 1 89 ? -12.717 -2.739 -3.160 1.00 94.62 89 LYS A CA 1
ATOM 705 C C . LYS A 1 89 ? -11.902 -3.873 -2.548 1.00 94.62 89 LYS A C 1
ATOM 707 O O . LYS A 1 89 ? -12.431 -4.968 -2.390 1.00 94.62 89 LYS A O 1
ATOM 712 N N . PHE A 1 90 ? -10.658 -3.611 -2.164 1.00 89.62 90 PHE A N 1
ATOM 713 C CA . PHE A 1 90 ? -9.811 -4.589 -1.490 1.00 89.62 90 PHE A CA 1
ATOM 714 C C . PHE A 1 90 ? -10.435 -5.054 -0.170 1.00 89.62 90 PHE A C 1
ATOM 716 O O . PHE A 1 90 ? -10.562 -6.255 0.059 1.00 89.62 90 PHE A O 1
ATOM 723 N N . ALA A 1 91 ? -10.895 -4.113 0.654 1.00 91.69 91 ALA A N 1
ATOM 724 C CA . ALA A 1 91 ? -11.597 -4.397 1.900 1.00 91.69 91 ALA A CA 1
ATOM 725 C C . ALA A 1 91 ? -12.857 -5.248 1.689 1.00 91.69 91 ALA A C 1
ATOM 727 O O . ALA A 1 91 ? -13.061 -6.225 2.401 1.00 91.69 91 ALA A O 1
ATOM 728 N N . ALA A 1 92 ? -13.659 -4.943 0.664 1.00 93.75 92 ALA A N 1
ATOM 729 C CA . ALA A 1 92 ? -14.865 -5.712 0.359 1.00 93.75 92 ALA A CA 1
ATOM 730 C C . ALA A 1 92 ? -14.580 -7.183 -0.001 1.00 93.75 92 ALA A C 1
ATOM 732 O O . ALA A 1 92 ? -15.385 -8.052 0.317 1.00 93.75 92 ALA A O 1
ATOM 733 N N . HIS A 1 93 ? -13.450 -7.471 -0.657 1.00 93.25 93 HIS A N 1
ATOM 734 C CA . HIS A 1 93 ? -13.082 -8.838 -1.047 1.00 93.25 93 HIS A CA 1
ATOM 735 C C . HIS A 1 93 ? -12.337 -9.613 0.044 1.00 93.25 93 HIS A C 1
ATOM 737 O O . HIS A 1 93 ? -12.430 -10.836 0.084 1.00 93.25 93 HIS A O 1
ATOM 743 N N . THR A 1 94 ? -11.588 -8.923 0.904 1.00 89.88 94 THR A N 1
ATOM 744 C CA . THR A 1 94 ? -10.752 -9.555 1.940 1.00 89.88 94 THR A CA 1
ATOM 745 C C . THR A 1 94 ? -11.393 -9.562 3.325 1.00 89.88 94 THR A C 1
ATOM 747 O O . THR A 1 94 ? -10.964 -10.329 4.179 1.00 89.88 94 THR A O 1
ATOM 750 N N . GLY A 1 95 ? -12.405 -8.724 3.568 1.00 90.75 95 GLY A N 1
ATOM 751 C CA . GLY A 1 95 ? -12.959 -8.487 4.904 1.00 90.75 95 GLY A CA 1
ATOM 752 C C . GLY A 1 95 ? -12.114 -7.539 5.764 1.00 90.75 95 GLY A C 1
ATOM 753 O O . GLY A 1 95 ? -12.403 -7.381 6.948 1.00 90.75 95 GLY A O 1
ATOM 754 N N . ALA A 1 96 ? -11.084 -6.914 5.183 1.00 90.88 96 ALA A N 1
ATOM 755 C CA . ALA A 1 96 ? -10.262 -5.907 5.848 1.00 90.88 96 ALA A CA 1
ATOM 756 C C . ALA A 1 96 ? -11.047 -4.619 6.131 1.00 90.88 96 ALA A C 1
ATOM 758 O O . ALA A 1 96 ? -12.029 -4.305 5.455 1.00 90.88 96 ALA A O 1
ATOM 759 N N . THR A 1 97 ? -10.592 -3.832 7.102 1.00 91.06 97 THR A N 1
ATOM 760 C CA . THR A 1 97 ? -11.201 -2.549 7.461 1.00 91.06 97 THR A CA 1
ATOM 761 C C . THR A 1 97 ? -10.541 -1.400 6.682 1.00 91.06 97 THR A C 1
ATOM 763 O O . THR A 1 97 ? -9.364 -1.084 6.882 1.00 91.06 97 THR A O 1
ATOM 766 N N . PRO A 1 98 ? -11.268 -0.734 5.763 1.00 92.31 98 PRO A N 1
ATOM 767 C CA . PRO A 1 98 ? -10.701 0.346 4.972 1.00 92.31 98 PRO A CA 1
ATOM 768 C C . PRO A 1 98 ? -10.724 1.671 5.745 1.00 92.31 98 PRO A C 1
ATOM 770 O O . PRO A 1 98 ? -11.676 1.982 6.467 1.00 92.31 98 PRO A O 1
ATOM 773 N N . ILE A 1 99 ? -9.697 2.490 5.530 1.00 89.81 99 ILE A N 1
ATOM 774 C CA . ILE A 1 99 ? -9.669 3.912 5.881 1.00 89.81 99 ILE A CA 1
ATOM 775 C C . ILE A 1 99 ? -9.362 4.681 4.596 1.00 89.81 99 ILE A C 1
ATOM 777 O O . ILE A 1 99 ? -8.219 4.749 4.142 1.00 89.81 99 ILE A O 1
ATOM 781 N N . ALA A 1 100 ? -10.413 5.226 3.989 1.00 89.56 100 ALA A N 1
ATOM 782 C CA . ALA A 1 100 ? -10.316 6.049 2.792 1.00 89.56 100 ALA A CA 1
ATOM 783 C C . ALA A 1 100 ? -10.359 7.533 3.178 1.00 89.56 100 ALA A C 1
ATOM 785 O O . ALA A 1 100 ? -11.275 7.970 3.874 1.00 89.56 100 ALA A O 1
ATOM 786 N N . GLY A 1 101 ? -9.384 8.307 2.705 1.00 88.94 101 GLY A N 1
ATOM 787 C CA . GLY A 1 101 ? -9.313 9.747 2.938 1.00 88.94 101 GLY A CA 1
ATOM 788 C C . GLY A 1 101 ? -8.462 10.121 4.149 1.00 88.94 101 GLY A C 1
ATOM 789 O O . GLY A 1 101 ? -7.502 9.436 4.499 1.00 88.94 101 GLY A O 1
ATOM 790 N N . ARG A 1 102 ? -8.765 11.268 4.762 1.00 88.12 102 ARG A N 1
ATOM 791 C CA . ARG A 1 102 ? -7.923 11.836 5.819 1.00 88.12 102 ARG A CA 1
ATOM 792 C C . ARG A 1 102 ? -7.934 10.946 7.061 1.00 88.12 102 ARG A C 1
ATOM 794 O O . ARG A 1 102 ? -8.971 10.774 7.696 1.00 88.12 102 ARG A O 1
ATOM 801 N N . PHE A 1 103 ? -6.755 10.475 7.455 1.00 87.12 103 PHE A N 1
ATOM 802 C CA . PHE A 1 103 ? -6.574 9.781 8.722 1.00 87.12 103 PHE A CA 1
ATOM 803 C C . PHE A 1 103 ? -6.825 10.738 9.900 1.00 87.12 103 PHE A C 1
ATOM 805 O O . PHE A 1 103 ? -6.291 11.852 9.946 1.00 87.12 103 PHE A O 1
ATOM 812 N N . THR A 1 104 ? -7.667 10.324 10.845 1.00 87.44 104 THR A N 1
ATOM 813 C CA . THR A 1 104 ? -7.923 11.069 12.081 1.00 87.44 104 THR A CA 1
ATOM 814 C C . THR A 1 104 ? -6.803 10.781 13.078 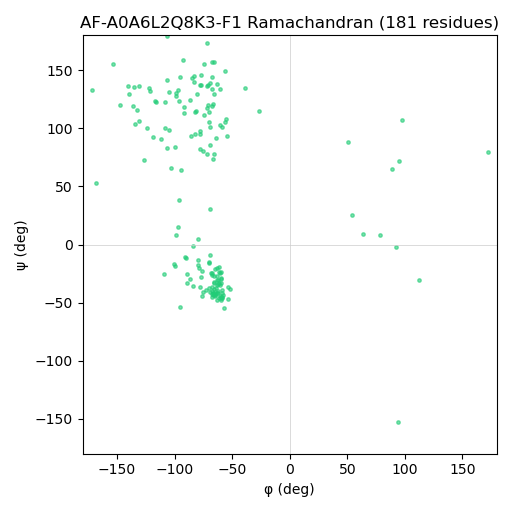1.00 87.44 104 THR A C 1
ATOM 816 O O . THR A 1 104 ? -6.678 9.634 13.507 1.00 87.44 104 THR A O 1
ATOM 819 N N . PRO A 1 105 ? -5.986 11.780 13.454 1.00 86.94 105 PRO A N 1
ATOM 820 C CA . PRO A 1 105 ? -4.902 11.554 14.398 1.00 86.94 105 PRO A CA 1
ATOM 821 C C . PRO A 1 105 ? -5.459 11.135 15.762 1.00 86.94 105 PRO A C 1
ATOM 823 O O . PRO A 1 105 ? -6.449 11.697 16.240 1.00 86.94 105 PRO A O 1
ATOM 826 N N . GLY A 1 106 ? -4.810 10.156 16.381 1.00 85.31 106 GLY A N 1
ATOM 827 C CA . GLY A 1 106 ? -5.229 9.547 17.638 1.00 85.31 106 GLY A CA 1
ATOM 828 C C . GLY A 1 106 ? -6.111 8.312 17.474 1.00 85.31 106 GLY A C 1
ATOM 829 O O . GLY A 1 106 ? -6.424 7.690 18.484 1.00 85.31 106 GLY A O 1
ATOM 830 N N . ALA A 1 107 ? -6.464 7.910 16.248 1.00 86.00 107 ALA A N 1
ATOM 831 C CA . ALA A 1 107 ? -7.306 6.735 16.026 1.00 86.00 107 ALA A CA 1
ATOM 832 C C . ALA A 1 107 ? -6.662 5.426 16.514 1.00 86.00 107 ALA A C 1
ATOM 834 O O . ALA A 1 107 ? -7.392 4.507 16.876 1.00 86.00 107 ALA A O 1
ATOM 835 N N . PHE A 1 108 ? -5.328 5.338 16.551 1.00 86.00 108 PHE A N 1
ATOM 836 C CA . PHE A 1 108 ? -4.631 4.154 17.074 1.00 86.00 108 PHE A CA 1
ATOM 837 C C . PHE A 1 108 ? -4.114 4.324 18.503 1.00 86.00 108 PHE A C 1
ATOM 839 O O . PHE A 1 108 ? -3.799 3.338 19.156 1.00 86.00 108 PHE A O 1
ATOM 846 N N . THR A 1 109 ? -4.015 5.555 19.012 1.00 85.12 109 THR A N 1
ATOM 847 C CA . THR A 1 109 ? -3.409 5.817 20.330 1.00 85.12 109 THR A CA 1
ATOM 848 C C . THR A 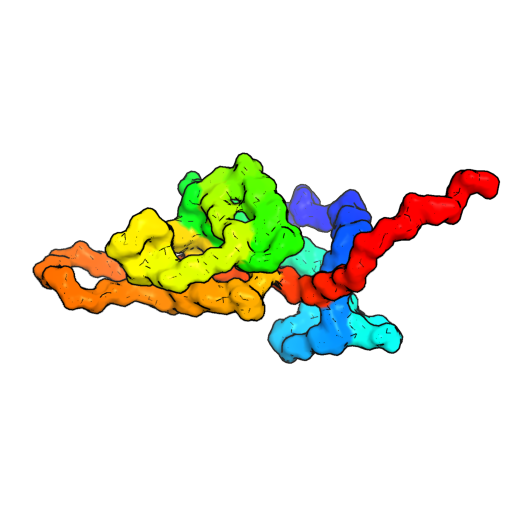1 109 ? -4.412 6.241 21.399 1.00 85.12 109 THR A C 1
ATOM 850 O O . THR A 1 109 ? -4.133 6.087 22.582 1.00 85.12 109 THR A O 1
ATOM 853 N N . ASN A 1 110 ? -5.554 6.824 21.024 1.00 86.44 110 ASN A N 1
ATOM 854 C CA . ASN A 1 110 ? -6.517 7.391 21.966 1.00 86.44 110 ASN A CA 1
ATOM 855 C C . ASN A 1 110 ? -7.752 6.494 22.127 1.00 86.44 110 ASN A C 1
ATOM 857 O O . ASN A 1 110 ? -8.704 6.593 21.353 1.00 86.44 110 ASN A O 1
ATOM 861 N N . GLN A 1 111 ? -7.763 5.695 23.195 1.00 83.81 111 GLN A N 1
ATOM 862 C CA . GLN A 1 111 ? -8.857 4.776 23.541 1.00 83.81 111 GLN A CA 1
ATOM 863 C C . GLN A 1 111 ? -10.194 5.471 23.848 1.00 83.81 111 GLN A C 1
ATOM 865 O O . GLN A 1 111 ? -11.244 4.843 23.772 1.00 83.81 111 GLN A O 1
ATOM 870 N N . ILE A 1 112 ? -10.186 6.767 24.183 1.00 87.25 112 ILE A N 1
ATOM 871 C CA . ILE A 1 112 ? -11.409 7.519 24.513 1.00 87.25 112 ILE A CA 1
ATOM 872 C C . ILE A 1 112 ? -12.200 7.872 23.241 1.00 87.25 112 ILE A C 1
ATOM 874 O O . ILE A 1 112 ? -13.405 8.121 23.294 1.00 87.25 112 ILE A O 1
ATOM 878 N N . GLN A 1 113 ? -11.546 7.918 22.077 1.00 82.19 113 GLN A N 1
ATOM 879 C CA . GLN A 1 113 ? -12.215 8.270 20.828 1.00 82.19 113 GLN A CA 1
ATOM 880 C C . GLN A 1 113 ? -13.159 7.155 20.365 1.00 82.19 113 GLN A C 1
ATOM 882 O O . GLN A 1 113 ? -12.785 5.991 20.294 1.00 82.19 113 GLN A O 1
ATOM 887 N N . ALA A 1 114 ? -14.358 7.527 19.907 1.00 81.69 114 ALA A N 1
ATOM 888 C CA . ALA A 1 114 ? -15.315 6.582 19.320 1.00 81.69 114 ALA A CA 1
ATOM 889 C C . ALA A 1 114 ? -14.792 5.881 18.048 1.00 81.69 114 ALA A C 1
ATOM 891 O O . ALA A 1 114 ? -15.316 4.848 17.645 1.00 81.69 114 ALA A O 1
ATOM 892 N N . ALA A 1 115 ? -13.771 6.452 17.403 1.00 82.88 115 ALA A N 1
ATOM 893 C CA . ALA A 1 115 ? -13.118 5.903 16.217 1.00 82.88 115 ALA A CA 1
ATOM 894 C C . ALA A 1 115 ? -11.829 5.119 16.537 1.00 82.88 115 ALA A C 1
ATOM 896 O O . ALA A 1 115 ? -11.040 4.872 15.622 1.00 82.88 115 ALA A O 1
ATOM 897 N N . PHE A 1 116 ? -11.610 4.755 17.805 1.00 85.25 116 PHE A N 1
ATOM 898 C CA . PHE A 1 116 ? -10.455 3.974 18.235 1.00 85.25 116 PHE A CA 1
ATOM 899 C C . PHE A 1 116 ? -10.417 2.600 17.557 1.00 85.25 116 PHE A C 1
ATOM 901 O O . PHE A 1 116 ? -11.433 1.907 17.455 1.00 85.25 116 PHE A O 1
ATOM 908 N N . ARG A 1 117 ? -9.241 2.228 17.053 1.00 83.12 117 ARG A N 1
ATOM 909 C CA . ARG A 1 117 ? -8.999 1.002 16.287 1.00 83.12 117 ARG A CA 1
ATOM 910 C C . ARG A 1 117 ? -7.656 0.414 16.700 1.00 83.12 117 ARG A C 1
ATOM 912 O O . ARG A 1 117 ? -6.668 1.138 16.749 1.00 83.12 117 ARG A O 1
ATOM 919 N N . GLU A 1 118 ? -7.603 -0.897 16.900 1.00 83.75 118 GLU A N 1
ATOM 920 C CA . GLU A 1 118 ? -6.359 -1.621 17.188 1.00 83.75 118 GLU A CA 1
ATOM 921 C C . GLU A 1 118 ? -6.005 -2.540 16.007 1.00 83.75 118 GLU A C 1
ATOM 923 O O . GLU A 1 118 ? -6.484 -3.672 15.927 1.00 83.75 118 GLU A O 1
ATOM 928 N N . PRO A 1 119 ? -5.222 -2.051 15.027 1.00 83.38 119 PRO A N 1
ATOM 929 C CA . PRO A 1 119 ? -4.743 -2.880 13.927 1.00 83.38 119 PRO A CA 1
ATOM 930 C C . PRO A 1 119 ? -3.710 -3.905 14.404 1.00 83.38 119 PRO A C 1
ATOM 932 O O . PRO A 1 119 ? -2.779 -3.563 15.130 1.00 83.38 119 PRO A O 1
ATOM 935 N N . ARG A 1 120 ? -3.784 -5.140 13.891 1.00 85.94 120 ARG A N 1
ATOM 936 C CA . ARG A 1 120 ? -2.656 -6.093 13.959 1.00 85.94 120 ARG A CA 1
ATOM 937 C C . ARG A 1 120 ? -1.727 -5.964 12.762 1.00 85.94 120 ARG A C 1
ATOM 939 O O . ARG A 1 120 ? -0.516 -6.164 12.878 1.00 85.94 120 ARG A O 1
ATOM 946 N N . LEU A 1 121 ? -2.297 -5.628 11.607 1.00 86.25 121 LEU A N 1
ATOM 947 C CA . LEU A 1 121 ? -1.556 -5.388 10.379 1.00 86.25 121 LEU A CA 1
ATOM 948 C C . LEU A 1 121 ? -2.070 -4.135 9.688 1.00 86.25 121 LEU A C 1
ATOM 950 O O . LEU A 1 121 ? -3.273 -3.919 9.540 1.00 86.25 121 LEU A O 1
ATOM 954 N N . LEU A 1 122 ? -1.113 -3.327 9.246 1.00 87.94 122 LEU A N 1
ATOM 955 C CA . LEU A 1 122 ? -1.346 -2.063 8.573 1.00 87.94 122 LEU A CA 1
ATOM 956 C C . LEU A 1 122 ? -0.802 -2.146 7.144 1.00 87.94 122 LEU A C 1
ATOM 958 O O . LEU A 1 122 ? 0.391 -2.392 6.938 1.00 87.94 122 LEU A O 1
ATOM 962 N N . ILE A 1 123 ? -1.674 -1.905 6.169 1.00 88.25 123 ILE A N 1
ATOM 963 C CA . ILE A 1 123 ? -1.333 -1.734 4.757 1.00 88.25 123 ILE A CA 1
ATOM 964 C C . ILE A 1 123 ? -1.520 -0.264 4.411 1.00 88.25 123 ILE A C 1
ATOM 966 O O . ILE A 1 123 ? -2.608 0.291 4.555 1.00 88.25 123 ILE A O 1
ATOM 970 N N . VAL A 1 124 ? -0.454 0.360 3.929 1.00 85.38 124 VAL A N 1
ATOM 971 C CA . VAL A 1 124 ? -0.435 1.775 3.558 1.00 85.38 124 VAL A CA 1
ATOM 972 C C . VAL A 1 124 ? -0.061 1.887 2.089 1.00 85.38 124 VAL A C 1
ATOM 974 O O . VAL A 1 124 ? 0.908 1.252 1.669 1.00 85.38 124 VAL A O 1
ATOM 977 N N . THR A 1 125 ? -0.807 2.681 1.315 1.00 81.94 125 THR A N 1
ATOM 978 C CA . THR A 1 125 ? -0.470 2.913 -0.100 1.00 81.94 125 THR A CA 1
ATOM 979 C C . THR A 1 125 ? 0.719 3.858 -0.243 1.00 81.94 125 THR A C 1
ATOM 981 O O . THR A 1 125 ? 1.609 3.608 -1.051 1.00 81.94 125 THR A O 1
ATOM 984 N N . ASP A 1 126 ? 0.771 4.912 0.580 1.00 79.06 126 ASP A N 1
ATOM 985 C CA . ASP A 1 126 ? 1.685 6.031 0.385 1.00 79.06 126 ASP A CA 1
ATOM 986 C C . ASP A 1 126 ? 2.391 6.450 1.679 1.00 79.06 126 ASP A C 1
ATOM 988 O O . ASP A 1 126 ? 1.818 7.188 2.478 1.00 79.06 126 ASP A O 1
ATOM 992 N N . PRO A 1 127 ? 3.676 6.113 1.883 1.00 77.50 127 PRO A N 1
ATOM 993 C CA . PRO A 1 127 ? 4.348 6.423 3.143 1.00 77.50 127 PRO A CA 1
ATOM 994 C C . PRO A 1 127 ? 4.552 7.927 3.387 1.00 77.50 127 PRO A C 1
ATOM 996 O O . PRO A 1 127 ? 4.663 8.344 4.535 1.00 77.50 127 PRO A O 1
ATOM 999 N N . ALA A 1 128 ? 4.593 8.748 2.332 1.00 80.31 128 ALA A N 1
ATOM 1000 C CA . ALA A 1 128 ? 4.767 10.196 2.459 1.00 80.31 128 ALA A CA 1
ATOM 1001 C C . ALA A 1 128 ? 3.479 10.908 2.914 1.00 80.31 128 ALA A C 1
ATOM 1003 O O . ALA A 1 128 ? 3.513 11.776 3.787 1.00 80.31 128 ALA A O 1
ATOM 1004 N N . HIS A 1 129 ? 2.334 10.546 2.328 1.00 79.62 129 HIS A N 1
ATOM 1005 C CA . HIS A 1 129 ? 1.051 11.186 2.644 1.00 79.62 129 HIS A CA 1
ATOM 1006 C C . HIS A 1 129 ? 0.410 10.561 3.887 1.00 79.62 129 HIS A C 1
ATOM 1008 O O . HIS A 1 129 ? -0.142 11.272 4.722 1.00 79.62 129 HIS A O 1
ATOM 1014 N N . ASP A 1 130 ? 0.579 9.252 4.065 1.00 82.25 130 ASP A N 1
ATOM 1015 C CA . ASP A 1 130 ? 0.064 8.488 5.198 1.00 82.25 130 ASP A CA 1
ATOM 1016 C C . ASP A 1 130 ? 1.138 8.314 6.288 1.00 82.25 130 ASP A C 1
ATOM 1018 O O . ASP A 1 130 ? 1.245 7.269 6.929 1.00 82.25 130 ASP A O 1
ATOM 1022 N N . HIS A 1 131 ? 1.954 9.343 6.530 1.00 80.75 131 HIS A N 1
ATOM 1023 C CA . HIS A 1 131 ? 2.970 9.290 7.585 1.00 80.75 131 HIS A CA 1
ATOM 1024 C C . HIS A 1 131 ? 2.339 9.214 8.984 1.00 80.75 131 HIS A C 1
ATOM 1026 O O . HIS A 1 131 ? 2.877 8.535 9.853 1.00 80.75 131 HIS A O 1
ATOM 1032 N N . GLN A 1 132 ? 1.178 9.846 9.199 1.00 86.44 132 GLN A N 1
ATOM 1033 C CA . GLN A 1 132 ? 0.480 9.845 10.489 1.00 86.44 132 GLN A CA 1
ATOM 1034 C C . GLN A 1 132 ? 0.149 8.429 11.003 1.00 86.44 132 GLN A C 1
ATOM 1036 O O . GLN A 1 132 ? 0.574 8.109 12.115 1.00 86.44 132 GLN A O 1
ATOM 1041 N N . PRO A 1 133 ? -0.539 7.550 10.241 1.00 85.19 133 PRO A N 1
ATOM 1042 C CA . PRO A 1 133 ? -0.790 6.184 10.693 1.00 85.19 133 PRO A CA 1
ATOM 1043 C C . PRO A 1 133 ? 0.500 5.377 10.868 1.00 85.19 133 PRO A C 1
ATOM 1045 O O . PRO A 1 133 ? 0.549 4.533 11.751 1.00 85.19 133 PRO A O 1
ATOM 1048 N N . ILE A 1 134 ? 1.563 5.647 10.098 1.00 84.88 134 ILE A N 1
ATOM 1049 C CA . ILE A 1 134 ? 2.873 4.997 10.288 1.00 84.88 134 ILE A CA 1
ATOM 1050 C C . ILE A 1 134 ? 3.511 5.430 11.615 1.00 84.88 134 ILE A C 1
ATOM 1052 O O . ILE A 1 134 ? 4.069 4.606 12.337 1.00 84.88 134 ILE A O 1
ATOM 1056 N N . THR A 1 135 ? 3.433 6.719 11.951 1.00 85.81 135 THR A N 1
ATOM 1057 C CA . THR A 1 135 ? 3.949 7.252 13.216 1.00 85.81 135 THR A CA 1
ATOM 1058 C C . THR A 1 135 ? 3.166 6.713 14.406 1.00 85.81 135 THR A C 1
ATOM 1060 O O . THR A 1 135 ? 3.773 6.334 15.401 1.00 85.81 135 THR A O 1
ATOM 1063 N N . GLU A 1 136 ? 1.837 6.651 14.318 1.00 83.62 136 GLU A N 1
ATOM 1064 C CA . GLU A 1 136 ? 1.013 6.056 15.374 1.00 83.62 136 GLU A CA 1
ATOM 1065 C C . GLU A 1 136 ? 1.235 4.549 15.490 1.00 83.62 136 GLU A C 1
ATOM 1067 O O . GLU A 1 136 ? 1.328 4.044 16.600 1.00 83.62 136 GLU A O 1
ATOM 1072 N N . ALA A 1 137 ? 1.439 3.854 14.369 1.00 79.75 137 ALA A N 1
ATOM 1073 C CA . ALA A 1 137 ? 1.752 2.432 14.363 1.00 79.75 137 ALA A CA 1
ATOM 1074 C C . ALA A 1 137 ? 3.106 2.087 14.996 1.00 79.75 137 ALA A C 1
ATOM 1076 O O . ALA A 1 137 ? 3.307 0.974 15.475 1.00 79.75 137 ALA A O 1
ATOM 1077 N N . SER A 1 138 ? 4.051 3.028 14.966 1.00 75.69 138 SER A N 1
ATOM 1078 C CA . SER A 1 138 ? 5.366 2.871 15.586 1.00 75.69 138 SER A CA 1
ATOM 1079 C C . SER A 1 138 ? 5.345 3.102 17.095 1.00 75.69 138 SER A C 1
ATOM 1081 O O . SER A 1 138 ? 6.320 2.752 17.764 1.00 75.69 138 SER A O 1
ATOM 1083 N N . LYS A 1 139 ? 4.307 3.748 17.632 1.00 68.50 139 LYS A N 1
ATOM 1084 C CA . LYS A 1 139 ? 4.217 3.991 19.068 1.00 68.50 139 LYS A CA 1
ATOM 1085 C C . LYS A 1 139 ? 3.717 2.708 19.732 1.00 68.5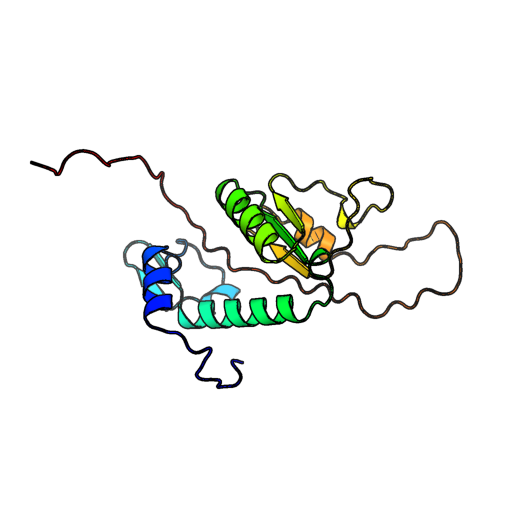0 139 LYS A C 1
ATOM 1087 O O . LYS A 1 139 ? 2.703 2.176 19.283 1.00 68.50 139 LYS A O 1
ATOM 1092 N N . PRO A 1 140 ? 4.377 2.206 20.792 1.00 51.41 140 PRO A N 1
ATOM 1093 C CA . PRO A 1 140 ? 3.708 1.247 21.660 1.00 51.41 140 PRO A CA 1
ATOM 1094 C C . PRO A 1 140 ? 2.417 1.903 22.175 1.00 51.41 140 PRO A C 1
ATOM 1096 O O . PRO A 1 140 ? 2.406 3.133 22.327 1.00 51.41 140 PRO A O 1
ATOM 1099 N N . PRO A 1 141 ? 1.341 1.141 22.446 1.00 44.81 141 PRO A N 1
ATOM 1100 C CA . PRO A 1 141 ? 0.231 1.687 23.206 1.00 44.81 141 PRO A CA 1
ATOM 1101 C C . PRO A 1 141 ? 0.831 2.172 24.522 1.00 44.81 141 PRO A C 1
ATOM 1103 O O . PRO A 1 141 ? 1.267 1.378 25.352 1.00 44.81 141 PRO A O 1
ATOM 1106 N N . THR A 1 142 ? 0.968 3.487 24.675 1.00 33.62 142 THR A N 1
ATOM 1107 C CA . THR A 1 142 ? 1.413 4.089 25.922 1.00 33.62 142 THR A CA 1
ATOM 1108 C C . THR A 1 142 ? 0.282 3.880 26.910 1.00 33.62 142 THR A C 1
ATOM 1110 O O . THR A 1 142 ? -0.582 4.736 27.083 1.00 33.62 142 THR A O 1
ATOM 1113 N N . THR A 1 143 ? 0.281 2.716 27.551 1.00 33.59 143 THR A N 1
ATOM 1114 C CA . THR A 1 143 ? -0.228 2.555 28.903 1.00 33.59 143 THR A CA 1
ATOM 1115 C C . THR A 1 143 ? 0.695 3.343 29.825 1.00 33.59 143 THR A C 1
ATOM 1117 O O . THR A 1 143 ? 1.500 2.768 30.547 1.00 33.59 143 THR A O 1
ATOM 1120 N N . ASP A 1 144 ? 0.580 4.668 29.780 1.00 27.78 144 ASP A N 1
ATOM 1121 C CA . ASP A 1 144 ? 0.974 5.528 30.886 1.00 27.78 144 ASP A CA 1
ATOM 1122 C C . ASP A 1 144 ? -0.299 5.903 31.655 1.00 27.78 144 ASP A C 1
ATOM 1124 O O . ASP A 1 144 ? -0.952 6.915 31.424 1.00 27.78 144 ASP A O 1
ATOM 1128 N N . CYS A 1 145 ? -0.660 4.980 32.547 1.00 31.41 145 CYS A N 1
ATOM 1129 C CA . CYS A 1 145 ? -1.079 5.239 33.921 1.00 31.41 145 CYS A CA 1
ATOM 1130 C C . CYS A 1 145 ? -2.171 6.300 34.179 1.00 31.41 145 CYS A C 1
ATOM 1132 O O . CYS A 1 145 ? -1.864 7.405 34.621 1.00 31.41 145 CYS A O 1
ATOM 1134 N N . ILE A 1 146 ? -3.446 5.894 34.153 1.00 29.23 146 ILE A N 1
ATOM 1135 C CA . ILE A 1 146 ? -4.378 6.243 35.241 1.00 29.23 146 ILE A CA 1
ATOM 1136 C C . ILE A 1 146 ? -5.113 4.950 35.629 1.00 29.23 146 ILE A C 1
ATOM 1138 O O . ILE A 1 146 ? -5.864 4.401 34.834 1.00 29.23 146 ILE A O 1
ATOM 1142 N N . ILE A 1 147 ? -4.883 4.505 36.870 1.00 27.91 147 ILE A N 1
ATOM 1143 C CA . ILE A 1 147 ? -5.326 3.276 37.566 1.00 27.91 147 ILE A CA 1
ATOM 1144 C C . ILE A 1 147 ? -4.270 2.144 37.560 1.00 27.91 147 ILE A C 1
ATOM 1146 O O . ILE A 1 147 ? -4.050 1.496 36.537 1.00 27.91 147 ILE A O 1
ATOM 1150 N N . PRO A 1 148 ? -3.625 1.868 38.715 1.00 32.06 148 PRO A N 1
ATOM 1151 C CA . PRO A 1 148 ? -2.686 0.769 38.856 1.00 32.06 148 PRO A CA 1
ATOM 1152 C C . PRO A 1 148 ? -3.470 -0.521 39.109 1.00 32.06 148 PRO A C 1
ATOM 1154 O O . PRO A 1 148 ? -4.086 -0.675 40.159 1.00 32.06 148 PRO A O 1
ATOM 1157 N N . HIS A 1 149 ? -3.425 -1.474 38.183 1.00 27.78 149 HIS A N 1
ATOM 1158 C CA . HIS A 1 149 ? -3.670 -2.871 38.526 1.00 27.78 149 HIS A CA 1
ATOM 1159 C C . HIS A 1 149 ? -2.636 -3.769 37.846 1.00 27.78 149 HIS A C 1
ATOM 1161 O O . HIS A 1 149 ? -2.492 -3.806 36.625 1.00 27.78 149 HIS A O 1
ATOM 1167 N N . ASN A 1 150 ? -1.886 -4.460 38.705 1.00 34.09 150 ASN A N 1
ATOM 1168 C CA . ASN A 1 150 ? -0.844 -5.428 38.399 1.00 34.09 150 ASN A CA 1
ATOM 1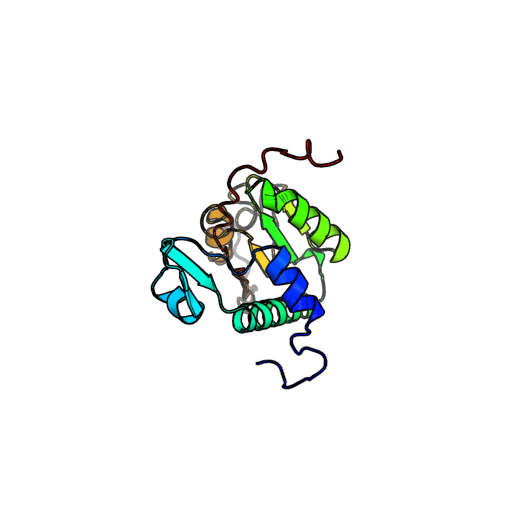169 C C . ASN A 1 150 ? -1.422 -6.651 37.679 1.00 34.09 150 ASN A C 1
ATOM 1171 O O . ASN A 1 150 ? -1.817 -7.596 38.351 1.00 34.09 150 ASN A O 1
ATOM 1175 N N . SER A 1 151 ? -1.449 -6.638 36.346 1.00 31.33 151 SER A N 1
ATOM 1176 C CA . SER A 1 151 ? -1.310 -7.830 35.488 1.00 31.33 151 SER A CA 1
ATOM 1177 C C . SER A 1 151 ? -1.590 -7.455 34.030 1.00 31.33 151 SER A C 1
ATOM 1179 O O . SER A 1 151 ? -2.683 -7.694 33.525 1.00 31.33 151 SER A O 1
ATOM 1181 N N . CYS A 1 152 ? -0.621 -6.860 33.337 1.00 29.16 152 CYS A N 1
ATOM 1182 C CA . CYS A 1 152 ? -0.663 -6.784 31.877 1.00 29.16 152 CYS A CA 1
ATOM 1183 C C . CYS A 1 152 ? 0.696 -7.235 31.341 1.00 29.16 152 CYS A C 1
ATOM 1185 O O . CYS A 1 152 ? 1.698 -6.550 31.533 1.00 29.16 152 CYS A O 1
ATOM 1187 N N . HIS A 1 153 ? 0.738 -8.444 30.776 1.00 25.61 153 HIS A N 1
ATOM 1188 C CA . HIS A 1 153 ? 1.928 -9.015 30.148 1.00 25.61 153 HIS A CA 1
ATOM 1189 C C . HIS A 1 153 ? 2.257 -8.212 28.877 1.00 25.61 153 HIS A C 1
ATOM 1191 O O . HIS A 1 153 ? 1.428 -8.179 27.968 1.00 25.61 153 HIS A O 1
ATOM 1197 N N . PRO A 1 154 ? 3.437 -7.575 28.781 1.00 30.98 154 PRO A N 1
ATOM 1198 C CA . PRO A 1 154 ? 3.811 -6.768 27.631 1.00 30.98 154 PRO A CA 1
ATOM 1199 C C . PRO A 1 154 ? 4.627 -7.604 26.641 1.00 30.98 154 PRO A C 1
ATOM 1201 O O . PRO A 1 154 ? 5.803 -7.335 26.430 1.00 30.98 154 PRO A O 1
ATOM 1204 N N . GLU A 1 155 ? 4.044 -8.639 26.039 1.00 30.78 155 GLU A N 1
ATOM 1205 C CA . GLU A 1 155 ? 4.703 -9.364 24.947 1.00 30.78 155 GLU A CA 1
ATOM 1206 C C . GLU A 1 155 ? 3.686 -9.722 23.857 1.00 30.78 155 GLU A C 1
ATOM 1208 O O . GLU A 1 155 ? 2.631 -10.271 24.138 1.00 30.78 155 GLU A O 1
ATOM 1213 N N . GLU A 1 156 ? 4.041 -9.388 22.612 1.00 32.34 156 GLU A N 1
ATOM 1214 C CA . GLU A 1 156 ? 3.306 -9.620 21.354 1.00 32.34 156 GLU A CA 1
ATOM 1215 C C . GLU A 1 156 ? 2.297 -8.565 20.880 1.00 32.34 156 GLU A C 1
ATOM 1217 O O . GLU A 1 156 ? 1.135 -8.843 20.605 1.00 32.34 156 GLU A O 1
ATOM 1222 N N . GLN A 1 157 ? 2.800 -7.373 20.557 1.00 29.97 157 GLN A N 1
ATOM 1223 C CA . GLN A 1 157 ? 2.215 -6.570 19.475 1.00 29.97 157 GLN A CA 1
ATOM 1224 C C . GLN A 1 157 ? 3.302 -6.168 18.473 1.00 29.97 157 GLN A C 1
ATOM 1226 O O . GLN A 1 157 ? 3.764 -5.032 18.413 1.00 29.97 157 GLN A O 1
ATOM 1231 N N . LYS A 1 158 ? 3.762 -7.141 17.675 1.00 27.34 158 LYS A N 1
ATOM 1232 C CA . LYS A 1 158 ? 4.623 -6.871 16.514 1.00 27.34 158 LYS A CA 1
ATOM 1233 C C . LYS A 1 158 ? 3.749 -6.362 15.368 1.00 27.34 158 LYS A C 1
ATOM 1235 O O . LYS A 1 158 ? 3.367 -7.134 14.490 1.00 27.34 158 LYS A O 1
ATOM 1240 N N . MET A 1 159 ? 3.435 -5.066 15.378 1.00 32.25 159 MET A N 1
ATOM 1241 C CA . MET A 1 159 ? 2.803 -4.389 14.245 1.00 32.25 159 MET A CA 1
ATOM 1242 C C . MET A 1 159 ? 3.722 -4.525 13.022 1.00 32.25 159 MET A C 1
ATOM 1244 O O . MET A 1 159 ? 4.735 -3.836 12.892 1.00 32.25 159 MET A O 1
ATOM 1248 N N . THR A 1 160 ? 3.401 -5.452 12.122 1.00 30.48 160 THR A N 1
ATOM 1249 C CA . THR A 1 160 ? 4.149 -5.614 10.873 1.00 30.48 160 THR A CA 1
ATOM 1250 C C . THR A 1 160 ? 3.562 -4.646 9.858 1.00 30.48 160 THR A C 1
ATOM 1252 O O . THR A 1 160 ? 2.582 -4.948 9.182 1.00 30.48 160 THR A O 1
ATOM 1255 N N . ALA A 1 161 ? 4.144 -3.450 9.769 1.00 30.27 161 ALA A N 1
ATOM 1256 C CA . ALA A 1 161 ? 3.819 -2.507 8.708 1.00 30.27 161 ALA A CA 1
ATOM 1257 C C . ALA A 1 161 ? 4.374 -3.046 7.383 1.00 30.27 161 ALA A C 1
ATOM 1259 O O . ALA A 1 161 ? 5.581 -2.996 7.125 1.00 30.27 161 ALA A O 1
ATOM 1260 N N . VAL A 1 162 ? 3.499 -3.562 6.521 1.00 33.00 162 VAL A N 1
ATOM 1261 C CA . VAL A 1 162 ? 3.887 -3.865 5.145 1.00 33.00 162 VAL A CA 1
ATOM 1262 C C . VAL A 1 162 ? 3.890 -2.541 4.393 1.00 33.00 162 VAL A C 1
ATOM 1264 O O . VAL A 1 162 ? 2.858 -2.074 3.914 1.00 33.00 162 VAL A O 1
ATOM 1267 N N . ARG A 1 163 ? 5.069 -1.913 4.308 1.00 29.11 163 ARG A N 1
ATOM 1268 C CA . ARG A 1 163 ? 5.305 -0.814 3.366 1.00 29.11 163 ARG A CA 1
ATOM 1269 C C . ARG A 1 163 ? 5.097 -1.366 1.959 1.00 29.11 163 ARG A C 1
ATOM 1271 O O . ARG A 1 163 ? 5.964 -2.072 1.442 1.00 29.11 163 ARG A O 1
ATOM 1278 N N . TYR A 1 164 ? 3.952 -1.070 1.354 1.00 32.91 164 TYR A N 1
ATOM 1279 C CA . TYR A 1 164 ? 3.808 -1.253 -0.078 1.00 32.91 164 TYR A CA 1
ATOM 1280 C C . TYR A 1 164 ? 4.630 -0.180 -0.789 1.00 32.91 164 TYR A C 1
ATOM 1282 O O . TYR A 1 164 ? 4.695 0.976 -0.369 1.00 32.91 164 TYR A O 1
ATOM 1290 N N . PHE A 1 165 ? 5.338 -0.628 -1.824 1.00 32.22 165 PHE A N 1
ATOM 1291 C CA . PHE A 1 165 ? 6.128 0.200 -2.720 1.00 32.22 165 PHE A CA 1
ATOM 1292 C C . PHE A 1 165 ? 5.245 1.289 -3.306 1.00 32.22 165 PHE A C 1
ATOM 1294 O O . PHE A 1 165 ? 4.407 1.011 -4.161 1.00 32.22 165 PHE A O 1
ATOM 1301 N N . ASN A 1 166 ? 5.454 2.523 -2.865 1.00 31.41 166 ASN A N 1
ATOM 1302 C CA . ASN A 1 166 ? 4.908 3.659 -3.569 1.00 31.41 166 ASN A CA 1
ATOM 1303 C C . ASN A 1 166 ? 5.864 3.980 -4.714 1.00 31.41 166 ASN A C 1
ATOM 1305 O O . ASN A 1 166 ? 6.877 4.657 -4.534 1.00 31.41 166 ASN A O 1
ATOM 1309 N N . ASN A 1 167 ? 5.553 3.443 -5.888 1.00 34.22 167 ASN A N 1
ATOM 1310 C CA . ASN A 1 167 ? 6.016 4.053 -7.119 1.00 34.22 167 ASN A CA 1
ATOM 1311 C C . ASN A 1 167 ? 5.203 5.328 -7.232 1.00 34.22 167 ASN A C 1
ATOM 1313 O O . ASN A 1 167 ? 3.978 5.268 -7.237 1.00 34.22 167 ASN A O 1
ATOM 1317 N N . HIS A 1 168 ? 5.870 6.475 -7.256 1.00 31.28 168 HIS A N 1
ATOM 1318 C CA . HIS A 1 168 ? 5.238 7.729 -7.630 1.00 31.28 168 HIS A CA 1
ATOM 1319 C C . HIS A 1 168 ? 4.589 7.537 -9.010 1.00 31.28 168 HIS A C 1
ATOM 1321 O O . HIS A 1 168 ? 5.237 7.687 -10.042 1.00 31.28 168 HIS A O 1
ATOM 1327 N N . ILE A 1 169 ? 3.307 7.170 -9.026 1.00 31.02 169 ILE A N 1
ATOM 1328 C CA . ILE A 1 169 ? 2.458 7.218 -10.206 1.00 31.02 169 ILE A CA 1
ATOM 1329 C C . ILE A 1 169 ? 2.144 8.701 -10.387 1.00 31.02 169 ILE A C 1
ATOM 1331 O O . ILE A 1 169 ? 1.103 9.202 -9.973 1.00 31.02 169 ILE A O 1
ATOM 1335 N N . ASN A 1 170 ? 3.092 9.429 -10.973 1.00 24.95 170 ASN A N 1
ATOM 1336 C CA . ASN A 1 170 ? 2.745 10.603 -11.752 1.00 24.95 170 ASN A CA 1
ATOM 1337 C C . ASN A 1 170 ? 2.100 10.073 -13.037 1.00 24.95 170 ASN A C 1
ATOM 1339 O O . ASN A 1 170 ? 2.734 9.997 -14.086 1.00 24.95 170 ASN A O 1
ATOM 1343 N N . THR A 1 171 ? 0.837 9.654 -12.955 1.00 29.84 171 THR A N 1
ATOM 1344 C CA . THR A 1 171 ? -0.025 9.746 -14.128 1.00 29.84 171 THR A CA 1
ATOM 1345 C C . THR A 1 171 ? -0.256 11.229 -14.315 1.00 29.84 171 THR A C 1
ATOM 1347 O O . THR A 1 171 ? -1.043 11.834 -13.587 1.00 29.84 171 THR A O 1
ATOM 1350 N N . TYR A 1 172 ? 0.475 11.810 -15.263 1.00 30.48 172 TYR A N 1
ATOM 1351 C CA . TYR A 1 172 ? -0.045 12.933 -16.023 1.00 30.48 172 TYR A CA 1
ATOM 1352 C C . TYR A 1 172 ? -1.521 12.669 -16.311 1.00 30.48 172 TYR A C 1
ATOM 1354 O O . TYR A 1 172 ? -1.894 11.539 -16.640 1.00 30.48 172 TYR A O 1
ATOM 1362 N N . ASP A 1 173 ? -2.324 13.701 -16.095 1.00 28.89 173 ASP A N 1
ATOM 1363 C CA . ASP A 1 173 ? -3.747 13.759 -16.367 1.00 28.89 173 ASP A CA 1
ATOM 1364 C C . ASP A 1 173 ? -4.155 12.815 -17.502 1.00 28.89 173 ASP A C 1
ATOM 1366 O O . ASP A 1 173 ? -3.768 12.993 -18.659 1.00 28.89 173 ASP A O 1
ATOM 1370 N N . LEU A 1 174 ? -4.965 11.806 -17.171 1.00 33.12 174 LEU A N 1
ATOM 1371 C CA . LEU A 1 174 ? -5.803 11.134 -18.155 1.00 33.12 174 LEU A CA 1
ATOM 1372 C C . LEU A 1 174 ? -6.836 12.162 -18.634 1.00 33.12 174 LEU A C 1
ATOM 1374 O O . LEU A 1 174 ? -7.985 12.169 -18.197 1.00 33.12 174 LEU A O 1
ATOM 1378 N N . HIS A 1 175 ? -6.402 13.066 -19.511 1.00 32.03 175 HIS A N 1
ATOM 1379 C CA . HIS A 1 175 ? -7.297 13.784 -20.395 1.00 32.03 175 HIS A CA 1
ATOM 1380 C C . HIS A 1 175 ? -7.878 12.776 -21.401 1.00 32.03 175 HIS A C 1
ATOM 1382 O O . HIS A 1 175 ? -7.132 11.973 -21.969 1.00 32.03 175 HIS A O 1
ATOM 1388 N N . PRO A 1 176 ? -9.198 12.793 -21.639 1.00 36.91 176 PRO A N 1
ATOM 1389 C CA . PRO A 1 176 ? -9.836 11.891 -22.579 1.00 36.91 176 PRO A CA 1
ATOM 1390 C C . PRO A 1 176 ? -9.576 12.396 -24.001 1.00 36.91 176 PRO A C 1
ATOM 1392 O O . PRO A 1 176 ? -10.287 13.268 -24.489 1.00 36.91 176 PRO A O 1
ATOM 1395 N N . HIS A 1 177 ? -8.573 11.846 -24.680 1.00 33.22 177 HIS A N 1
ATOM 1396 C CA . HIS A 1 177 ? -8.532 11.854 -26.145 1.00 33.22 177 HIS A CA 1
ATOM 1397 C C . HIS A 1 177 ? -8.927 10.469 -26.658 1.00 33.22 177 HIS A C 1
ATOM 1399 O O . HIS A 1 177 ? -8.142 9.728 -27.236 1.00 33.22 177 HIS A O 1
ATOM 1405 N N . GLU A 1 178 ? -10.186 10.130 -26.397 1.00 42.19 178 GLU A N 1
ATOM 1406 C CA . GLU A 1 178 ? -10.927 9.112 -27.129 1.00 42.19 178 GLU A CA 1
ATOM 1407 C C . GLU A 1 178 ? -11.924 9.874 -28.009 1.00 42.19 178 GLU A C 1
ATOM 1409 O O . GLU A 1 178 ? -13.042 10.177 -27.597 1.00 42.19 178 GLU A O 1
ATOM 1414 N N . LYS A 1 179 ? -11.435 10.325 -29.166 1.00 37.53 179 LYS A N 1
ATOM 1415 C CA . LYS A 1 179 ? -12.188 10.710 -30.366 1.00 37.53 179 LYS A CA 1
ATOM 1416 C C . LYS A 1 179 ? -11.168 10.956 -31.473 1.00 37.53 179 LYS A C 1
ATOM 1418 O O . LYS A 1 179 ? -10.177 11.638 -31.237 1.00 37.53 179 LYS A O 1
ATOM 1423 N N . ASP A 1 180 ? -11.456 10.378 -32.633 1.00 34.75 180 ASP A N 1
ATOM 1424 C CA . ASP A 1 180 ? -10.745 10.508 -33.909 1.00 34.75 180 ASP A CA 1
ATOM 1425 C C . ASP A 1 180 ? -9.704 9.413 -34.172 1.00 34.75 180 ASP A C 1
ATOM 1427 O O . ASP A 1 180 ? -8.503 9.652 -34.134 1.00 34.75 180 ASP A O 1
ATOM 1431 N N . LEU A 1 181 ? -10.192 8.198 -34.455 1.00 36.88 181 LEU A N 1
ATOM 1432 C CA . LEU A 1 181 ? -9.665 7.295 -35.496 1.00 36.88 181 LEU A CA 1
ATOM 1433 C C . LEU A 1 181 ? -10.646 6.123 -35.722 1.00 36.88 181 LEU A C 1
ATOM 1435 O O . LEU A 1 181 ? -10.293 4.951 -35.676 1.00 36.88 181 LEU A O 1
ATOM 1439 N N . GLU A 1 182 ? -11.909 6.468 -35.974 1.00 37.22 182 GLU A N 1
ATOM 1440 C CA . GLU A 1 182 ? -12.760 5.717 -36.902 1.00 37.22 182 GLU A CA 1
ATOM 1441 C C . GLU A 1 182 ? -13.146 6.692 -38.019 1.00 37.22 182 GLU A C 1
ATOM 1443 O O . GLU A 1 182 ? -14.081 7.482 -37.881 1.00 37.22 182 GLU A O 1
ATOM 1448 N N . MET A 1 183 ? -12.352 6.686 -39.091 1.00 35.97 183 MET A N 1
ATOM 1449 C CA . MET A 1 183 ? -12.771 6.983 -40.463 1.00 35.97 183 MET A CA 1
ATOM 1450 C C . MET A 1 183 ? -11.707 6.486 -41.437 1.00 35.97 183 MET A C 1
ATOM 1452 O O . MET A 1 183 ? -10.514 6.778 -41.195 1.00 35.97 183 MET A O 1
#

InterPro domains:
  IPR001865 Small ribosomal subunit protein uS2 [PF00318] (18-111)
  IPR001865 Small ribosomal subunit protein uS2 [PR00395] (15-33)
  IPR001865 Small ribosomal subunit protein uS2 [PR00395] (45-54)
  IPR001865 Small ribosomal subunit protein uS2 [PR00395] (94-111)
  IPR001865 Small ribosomal subunit protein uS2 [PR00395] (119-136)
  IPR005707 Small ribosomal subunit protein uS2, eukaryota/archaea [PTHR11489] (6-138)
  IPR023591 Small ribosomal subunit protein uS2, flavodoxin-like domain superfamily [SSF52313] (10-152)

Radius of gyration: 19.94 Å; Cα contacts (8 Å, |Δi|>4): 219; chains: 1; bounding box: 35×37×79 Å

Secondary structure (DSSP, 8-state):
---S-GGGSPPHHHHHHHHHTTTTB--S---GGGGGGEEEE-TTSPEEE-HHHHHHHHHHHHHHHHT-S-GGGEEEEE-SHHHHHHHHHHHHHH--EEEESS--TTTTT-TTSTT----SEEEES-TTTTHHHHHHHTS------SS--S---------EEEE----------------S---

Sequence (183 aa):
MSGGLDVLSLKEDDVTKMLTACTHIGSDNVDYQMEQYVYKRRPDGNYIINLRRTWEKVLLAARAVVAIEHPSEVFVISSRNYGQRAVLKFAAHTGATPIAGRFTPGAFTNQIQAAFREPRLLIVTDPAHDHQPITEASKPPTTDCIIPHNSCHPEEQKMTAVRYFNNHINTYDLHPHEKDLEM